Protein AF-A0A9D2RD68-F1 (afdb_monomer)

Solvent-accessible surface area (backbone atoms only — not comparable to full-atom values): 20317 Å² total; per-residue (Å²): 131,83,49,68,67,52,53,39,45,58,72,37,45,84,81,45,51,77,66,23,41,40,38,50,53,41,41,71,77,36,52,74,62,54,52,72,46,55,64,69,53,44,16,55,74,40,71,47,51,54,70,40,46,43,50,38,38,41,64,41,72,30,92,33,67,68,53,44,37,52,52,47,48,55,42,51,66,54,67,54,59,83,60,85,75,84,62,80,72,84,55,79,88,50,81,86,39,90,85,56,57,81,80,49,51,66,56,53,53,50,55,45,49,53,50,52,53,52,51,49,61,76,68,56,58,66,70,56,54,50,53,52,52,56,50,63,74,68,29,69,34,36,43,34,29,19,52,75,84,31,38,63,60,47,53,52,50,50,52,54,38,48,77,71,71,44,56,67,49,78,34,61,52,58,68,56,28,42,61,52,19,56,69,39,34,68,57,21,32,38,38,28,36,28,62,72,61,67,51,58,56,35,51,51,18,47,50,36,14,44,73,35,47,17,47,70,47,80,49,54,76,50,72,76,62,87,87,44,58,100,54,87,66,64,56,70,60,54,51,50,49,56,49,53,52,50,54,35,53,74,62,57,32,71,67,40,50,52,48,52,24,39,52,44,39,50,51,43,53,51,56,34,44,78,72,69,32,46,63,70,62,58,79,95,79,54,63,45,44,57,48,46,27,41,56,63,84,92,60,75,70,53,71,67,59,56,46,51,60,42,39,80,72,75,42,87,70,46,92,41,69,53,101,88,50,70,33,34,33,46,68,49,64,80,100,57,52,66,68,52,50,55,48,54,48,50,54,50,50,53,48,50,59,72,51,59,62,83,84,130

Nearest PDB structures (foldseek):
  8k3b-assembly1_A  TM=5.875E-01  e=1.175E-16  Pseudomonas aeruginosa
  1m32-assembly3_E  TM=5.446E-01  e=2.518E-13  Salmonella enterica subsp. enterica serovar Typhimurium
  7e7g-assembly1_A-2  TM=5.630E-01  e=1.331E-12  Pseudomonas aeruginosa PAO1
  7en7-assembly1_A  TM=9.663E-01  e=1.443E-07  Escherichia coli K-12
  7en6-assembly1_C  TM=9.452E-01  e=3.521E-07  Escherichia coli

Sequence (360 aa):
MKNNIAVQIESGYGDLRKSEKQAADYILNHMEEAAELPLDRLAKAAKVSQPTVLRMLKAAGYEGYRDFRYQLVAELAKTGGAERGRGSGLMYGYTLDRKEGLDAVPLNITMTTERMMEETLKNLPLTIYRKVIDALRSARLIDIYSVENSEVAAMDLMTKLLYLGLPCRHFSDAYLQQITAAGLTEADVAVGISYSGESRDTVDALKAAKQAGACTIAVTNSMEVDGKWRFTSPTHVVLAFAQAMKELEEEGGIEARSRRYTENNRLLIEKMGEMGIRPYIDSTHQGPIITTFFYPEKCHFTFSQMYEYIKDRGYAIYPGKVTEAETFRIGNIGEIYKEDIEKVCAIMKEFLEEYNHEEN

Foldseek 3Di:
DPQPLLVLLVVLLVVADPLLNLLSVLCNVPLVVLLVDDLCVSCVVSVHDSVSPQVSCVSSPAPGSVRSSVSSVVSCVPVCPDFPDPPPPPPQQDGDGPPDDPVCVVVRVVVSVVVVVVVCVVPDDVVVVVVVVVQQVQAPEEEEEEEDPQVVVRVVVVVVCVVVVGHYDYDHDLVVLQVVLLVEALRHEYEAEDAACVPPSSVVSQVNNVVRNYHYHYHYVDDPDPVDDPDPPPVVVVVVVVVVVVVCVVCPHPVSQQVQLQVLQVLLQVLCVVVVKHFPDDPVPDGSFKTKIADDPPFQDDPVVLQVQLVVVPDGWAQDDDPPGRIGMGGQDDPHGNVNSVVSSVSSVVVCVVRRPDDD

Structure (mmCIF, N/CA/C/O backbone):
data_AF-A0A9D2RD68-F1
#
_entry.id   AF-A0A9D2RD68-F1
#
loop_
_atom_site.group_PDB
_atom_site.id
_atom_site.type_symbol
_atom_site.label_atom_id
_atom_site.label_alt_id
_atom_site.label_comp_id
_atom_site.label_asym_id
_atom_site.label_entity_id
_atom_site.label_seq_id
_atom_site.pdbx_PDB_ins_code
_atom_site.Cartn_x
_atom_site.Cartn_y
_atom_site.Cartn_z
_atom_site.occupancy
_atom_site.B_iso_or_equiv
_atom_site.auth_seq_id
_atom_site.auth_comp_id
_atom_site.auth_asym_id
_atom_site.auth_atom_id
_atom_site.pdbx_PDB_model_num
ATOM 1 N N . MET A 1 1 ? -3.697 -10.257 -30.363 1.00 41.22 1 MET A N 1
ATOM 2 C CA . MET A 1 1 ? -2.268 -9.952 -30.612 1.00 41.22 1 MET A CA 1
ATOM 3 C C . MET A 1 1 ? -1.443 -11.008 -29.905 1.00 41.22 1 MET A C 1
ATOM 5 O O . MET A 1 1 ? -1.804 -11.345 -28.785 1.00 41.22 1 MET A O 1
ATOM 9 N N . LYS A 1 2 ? -0.401 -11.564 -30.540 1.00 48.97 2 LYS A N 1
ATOM 10 C CA . LYS A 1 2 ? 0.545 -12.437 -29.827 1.00 48.97 2 LYS A CA 1
ATOM 11 C C . LYS A 1 2 ? 1.230 -11.626 -28.717 1.00 48.97 2 LYS A C 1
ATOM 13 O O . LYS A 1 2 ? 1.555 -10.462 -28.936 1.00 48.97 2 LYS A O 1
ATOM 18 N N . ASN A 1 3 ? 1.398 -12.242 -27.550 1.00 68.12 3 ASN A N 1
ATOM 19 C CA . ASN A 1 3 ? 2.131 -11.698 -26.406 1.00 68.12 3 ASN A CA 1
ATOM 20 C C . ASN A 1 3 ? 3.568 -11.339 -26.830 1.00 68.12 3 ASN A C 1
ATOM 22 O O . ASN A 1 3 ? 4.235 -12.172 -27.445 1.00 68.12 3 ASN A O 1
ATOM 26 N N . ASN A 1 4 ? 4.037 -10.118 -26.543 1.00 79.69 4 ASN A N 1
ATOM 27 C CA . ASN A 1 4 ? 5.349 -9.643 -27.002 1.00 79.69 4 ASN A CA 1
ATOM 28 C C . ASN A 1 4 ? 6.503 -10.499 -26.444 1.00 79.69 4 ASN A C 1
ATOM 30 O O . ASN A 1 4 ? 7.468 -10.779 -27.150 1.00 79.69 4 ASN A O 1
ATOM 34 N N . ILE A 1 5 ? 6.349 -11.030 -25.225 1.00 85.50 5 ILE A N 1
ATOM 35 C CA . ILE A 1 5 ? 7.281 -11.999 -24.628 1.00 85.50 5 ILE A CA 1
ATOM 36 C C . ILE A 1 5 ? 7.283 -13.311 -25.419 1.00 85.50 5 ILE A C 1
ATOM 38 O O . ILE A 1 5 ? 8.343 -13.880 -25.666 1.00 85.50 5 ILE A O 1
ATOM 42 N N . ALA A 1 6 ? 6.114 -13.783 -25.869 1.00 85.88 6 ALA A N 1
ATOM 43 C CA . ALA A 1 6 ? 6.029 -14.988 -26.697 1.00 85.88 6 ALA A CA 1
ATOM 44 C C . ALA A 1 6 ? 6.769 -14.798 -28.025 1.00 85.88 6 ALA A C 1
ATOM 46 O O . ALA A 1 6 ? 7.566 -15.646 -28.403 1.00 85.88 6 ALA A O 1
ATOM 47 N N . VAL A 1 7 ? 6.551 -13.662 -28.696 1.00 84.56 7 VAL A N 1
ATOM 48 C CA . VAL A 1 7 ? 7.216 -13.327 -29.967 1.00 84.56 7 VAL A CA 1
ATOM 49 C C . VAL A 1 7 ? 8.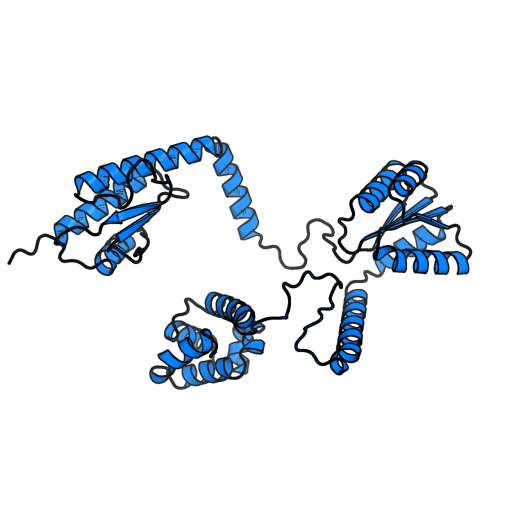732 -13.263 -29.792 1.00 84.56 7 VAL A C 1
ATOM 51 O O . VAL A 1 7 ? 9.475 -13.781 -30.623 1.00 84.56 7 VAL A O 1
ATOM 54 N N . GLN A 1 8 ? 9.195 -12.676 -28.693 1.00 86.62 8 GLN A N 1
ATOM 55 C CA . GLN A 1 8 ? 10.614 -12.543 -28.395 1.00 86.62 8 GLN A CA 1
ATOM 56 C C . GLN A 1 8 ? 11.274 -13.903 -28.113 1.00 86.62 8 GLN A C 1
ATOM 58 O O . GLN A 1 8 ? 12.310 -14.213 -28.704 1.00 86.62 8 GLN A O 1
ATOM 63 N N . ILE A 1 9 ? 10.645 -14.764 -27.305 1.00 90.12 9 ILE A N 1
ATOM 64 C CA . ILE A 1 9 ? 11.132 -16.132 -27.058 1.00 90.12 9 ILE A CA 1
ATOM 65 C C . ILE A 1 9 ? 11.098 -16.971 -28.347 1.00 90.12 9 ILE A C 1
ATOM 67 O O . ILE A 1 9 ? 12.058 -17.684 -28.635 1.00 90.12 9 ILE A O 1
ATOM 71 N N . GLU A 1 10 ? 10.030 -16.869 -29.146 1.00 89.25 10 GLU A N 1
ATOM 72 C CA . GLU A 1 10 ? 9.893 -17.568 -30.433 1.00 89.25 10 GLU A CA 1
ATOM 73 C C . GLU A 1 10 ? 10.976 -17.134 -31.438 1.00 89.25 10 GLU A C 1
ATOM 75 O O . GLU A 1 10 ? 11.514 -17.977 -32.156 1.00 89.25 10 GLU A O 1
ATOM 80 N N . SER A 1 11 ? 11.341 -15.846 -31.461 1.00 84.19 11 SER A N 1
ATOM 81 C CA . SER A 1 11 ? 12.334 -15.299 -32.397 1.00 84.19 11 SER A CA 1
ATOM 82 C C . SER A 1 11 ? 13.747 -15.862 -32.197 1.00 84.19 11 SER A C 1
ATOM 84 O O . SER A 1 11 ? 14.451 -16.096 -33.176 1.00 84.19 11 SER A O 1
ATOM 86 N N . GLY A 1 12 ? 14.137 -16.148 -30.949 1.00 81.06 12 GLY A N 1
ATOM 87 C CA . GLY A 1 12 ? 15.426 -16.763 -30.608 1.00 81.06 12 GLY A CA 1
ATOM 88 C C . GLY A 1 12 ? 15.379 -18.290 -30.483 1.00 81.06 12 GLY A C 1
ATOM 89 O O . GLY A 1 12 ? 16.403 -18.919 -30.220 1.00 81.06 12 GLY A O 1
ATOM 90 N N . TYR A 1 13 ? 14.207 -18.914 -30.655 1.00 89.88 13 TYR A N 1
ATOM 91 C CA . TYR A 1 13 ? 13.992 -20.327 -30.331 1.00 89.88 13 TYR A CA 1
ATOM 92 C C . TYR A 1 13 ? 14.851 -21.280 -31.174 1.00 89.88 13 TYR A C 1
ATOM 94 O O . TYR A 1 13 ? 15.310 -22.312 -30.676 1.00 89.88 13 TYR A O 1
ATOM 102 N N . GLY A 1 14 ? 15.090 -20.945 -32.448 1.00 85.38 14 GLY A N 1
ATOM 103 C CA . GLY A 1 14 ? 15.885 -21.757 -33.377 1.00 85.38 14 GLY A CA 1
ATOM 104 C C . GLY A 1 14 ? 17.282 -22.079 -32.841 1.00 85.38 14 GLY A C 1
ATOM 105 O O . GLY A 1 14 ? 17.703 -23.241 -32.892 1.00 85.38 14 GLY A O 1
ATOM 106 N N . ASP A 1 15 ? 17.909 -21.085 -32.213 1.00 86.31 15 ASP A N 1
ATOM 107 C CA . ASP A 1 15 ? 19.306 -21.103 -31.772 1.00 86.31 15 ASP A CA 1
ATOM 108 C C . ASP A 1 15 ? 19.500 -21.676 -30.356 1.00 86.31 15 ASP A C 1
ATOM 110 O O . ASP A 1 15 ? 20.628 -21.879 -29.900 1.00 86.31 15 ASP A O 1
ATOM 114 N N . LEU A 1 16 ? 18.407 -22.003 -29.656 1.00 91.94 16 LEU A N 1
ATOM 115 C CA . LEU A 1 16 ? 18.451 -22.579 -28.312 1.00 91.94 16 LEU A CA 1
ATOM 116 C C . LEU A 1 16 ? 18.926 -24.043 -28.315 1.00 91.94 16 LEU A C 1
ATOM 118 O O . LEU A 1 16 ? 18.519 -24.874 -29.141 1.00 91.94 16 LEU A O 1
ATOM 122 N N . ARG A 1 17 ? 19.721 -24.415 -27.304 1.00 92.06 17 ARG A N 1
ATOM 123 C CA . ARG A 1 17 ? 20.088 -25.817 -27.032 1.00 92.06 17 ARG A CA 1
ATOM 124 C C . ARG A 1 17 ? 18.872 -26.607 -26.548 1.00 92.06 17 ARG A C 1
ATOM 126 O O . ARG A 1 17 ? 17.931 -26.045 -26.004 1.00 92.06 17 ARG A O 1
ATOM 133 N N . LYS A 1 18 ? 18.920 -27.942 -26.624 1.00 93.94 18 LYS A N 1
ATOM 134 C CA . LYS A 1 18 ? 17.810 -28.832 -26.211 1.00 93.94 18 LYS A CA 1
ATOM 135 C C . LYS A 1 18 ? 17.235 -28.513 -24.819 1.00 93.94 18 LYS A C 1
ATOM 137 O O . LYS A 1 18 ? 16.024 -28.478 -24.648 1.00 93.94 18 LYS A O 1
ATOM 142 N N . SER A 1 19 ? 18.095 -28.256 -23.835 1.00 91.94 19 SER A N 1
ATOM 143 C CA . SER A 1 19 ? 17.676 -27.921 -22.468 1.00 91.94 19 SER A CA 1
ATOM 144 C C . SER A 1 19 ? 17.134 -26.491 -22.331 1.00 91.94 19 SER A C 1
ATOM 146 O O . SER A 1 19 ? 16.339 -26.218 -21.443 1.00 91.94 19 SER A O 1
ATOM 148 N N . GLU A 1 20 ? 17.566 -25.570 -23.192 1.00 95.19 20 GLU A N 1
ATOM 149 C CA . GLU A 1 20 ? 17.065 -24.191 -23.239 1.00 95.19 20 GLU A CA 1
ATOM 150 C C . GLU A 1 20 ? 15.701 -24.148 -23.947 1.00 95.19 20 GLU A C 1
ATOM 152 O O . GLU A 1 20 ? 14.787 -23.509 -23.441 1.00 95.19 20 GLU A O 1
ATOM 157 N N . LYS A 1 21 ? 15.514 -24.932 -25.020 1.00 96.44 21 LYS A N 1
ATOM 158 C CA . LYS A 1 21 ? 14.211 -25.156 -25.674 1.00 96.44 21 LYS A CA 1
ATOM 159 C C . LYS A 1 21 ? 13.170 -25.677 -24.693 1.00 96.44 21 LYS A C 1
ATOM 161 O O . LYS A 1 21 ? 12.093 -25.116 -24.602 1.00 96.44 21 LYS A O 1
ATOM 166 N N . GLN A 1 22 ? 13.540 -26.644 -23.857 1.00 95.69 22 GLN A N 1
ATOM 167 C CA . GLN A 1 22 ? 12.657 -27.164 -22.813 1.00 95.69 22 GLN A CA 1
ATOM 168 C C . GLN A 1 22 ? 12.226 -26.094 -21.787 1.00 95.69 22 GLN A C 1
ATOM 170 O O . GLN A 1 22 ? 11.091 -26.111 -21.315 1.00 95.69 22 GLN A O 1
ATOM 175 N N . ALA A 1 23 ? 13.113 -25.152 -21.446 1.00 95.69 23 ALA A N 1
ATOM 176 C CA . ALA A 1 23 ? 12.766 -24.023 -20.582 1.00 95.69 23 ALA A CA 1
ATOM 177 C C . ALA A 1 23 ? 11.843 -23.019 -21.295 1.00 95.69 23 ALA A C 1
ATOM 179 O O . ALA A 1 23 ? 10.886 -22.539 -20.690 1.00 95.69 23 ALA A O 1
ATOM 180 N N . ALA A 1 24 ? 12.112 -22.732 -22.571 1.00 95.38 24 ALA A N 1
ATOM 181 C CA . ALA A 1 24 ? 11.275 -21.875 -23.404 1.00 95.38 24 ALA A CA 1
ATOM 182 C C . ALA A 1 24 ? 9.869 -22.470 -23.595 1.00 95.38 24 ALA A C 1
ATOM 184 O O . ALA A 1 24 ? 8.887 -21.768 -23.386 1.00 95.38 24 ALA A O 1
ATOM 185 N N . ASP A 1 25 ? 9.763 -23.769 -23.884 1.00 96.06 25 ASP A N 1
ATOM 186 C CA . ASP A 1 25 ? 8.492 -24.482 -24.058 1.00 96.06 25 ASP A CA 1
ATOM 187 C C . ASP A 1 25 ? 7.635 -24.426 -22.796 1.00 96.06 25 ASP A C 1
ATOM 189 O O . ASP A 1 25 ? 6.430 -24.192 -22.872 1.00 96.06 25 ASP A O 1
ATOM 193 N N . TYR A 1 26 ? 8.244 -24.621 -21.623 1.00 95.75 26 TYR A N 1
ATOM 194 C CA . TYR A 1 26 ? 7.519 -24.506 -20.361 1.00 95.75 26 TYR A CA 1
ATOM 195 C C . TYR A 1 26 ? 6.946 -23.097 -20.186 1.00 95.75 26 TYR A C 1
ATOM 197 O O . TYR A 1 26 ? 5.759 -22.939 -19.923 1.00 95.75 26 TYR A O 1
ATOM 205 N N . ILE A 1 27 ? 7.773 -22.067 -20.376 1.00 94.25 27 ILE A N 1
ATOM 206 C CA . ILE A 1 27 ? 7.348 -20.675 -20.210 1.00 94.25 27 ILE A CA 1
ATOM 207 C C . ILE A 1 27 ? 6.257 -20.302 -21.217 1.00 94.25 27 ILE A C 1
ATOM 209 O O . ILE A 1 27 ? 5.267 -19.698 -20.820 1.00 94.25 27 ILE A O 1
ATOM 213 N N . LEU A 1 28 ? 6.403 -20.678 -22.491 1.00 92.69 28 LEU A N 1
ATOM 214 C CA . LEU A 1 28 ? 5.425 -20.380 -23.541 1.00 92.69 28 LEU A CA 1
ATOM 215 C C . LEU A 1 28 ? 4.060 -21.034 -23.274 1.00 92.69 28 LEU A C 1
ATOM 217 O O . LEU A 1 28 ? 3.035 -20.428 -23.572 1.00 92.69 28 LEU A O 1
ATOM 221 N N . ASN A 1 29 ? 4.040 -22.233 -22.683 1.00 91.88 29 ASN A N 1
ATOM 222 C CA . ASN A 1 29 ? 2.804 -22.960 -22.370 1.00 91.88 29 ASN A CA 1
ATOM 223 C C . ASN A 1 29 ? 2.202 -22.608 -20.996 1.00 91.88 29 ASN A C 1
ATOM 225 O O . ASN A 1 29 ? 1.031 -22.896 -20.758 1.00 91.88 29 ASN A O 1
ATOM 229 N N . HIS A 1 30 ? 2.976 -21.987 -20.099 1.00 91.25 30 HIS A N 1
ATOM 230 C CA . HIS A 1 30 ? 2.594 -21.729 -18.704 1.00 91.25 30 HIS A CA 1
ATOM 231 C C . HIS A 1 30 ? 2.950 -20.300 -18.255 1.00 91.25 30 HIS A C 1
ATOM 233 O O . HIS A 1 30 ? 3.482 -20.096 -17.166 1.00 91.25 30 HIS A O 1
ATOM 239 N N . MET A 1 31 ? 2.680 -19.294 -19.094 1.00 86.69 31 MET A N 1
ATOM 240 C CA . MET A 1 31 ? 3.112 -17.906 -18.860 1.00 86.69 31 MET A CA 1
ATOM 241 C C . MET A 1 31 ? 2.602 -17.293 -17.546 1.00 86.69 31 MET A C 1
ATOM 243 O O . MET A 1 31 ? 3.367 -16.625 -16.856 1.00 86.69 31 MET A O 1
ATOM 247 N N . GLU A 1 32 ? 1.338 -17.523 -17.180 1.00 84.25 32 GLU A N 1
ATOM 248 C CA . GLU A 1 32 ? 0.764 -16.999 -15.929 1.00 84.25 32 GLU A CA 1
ATOM 249 C C . GLU A 1 32 ? 1.439 -17.620 -14.701 1.00 84.25 32 GLU A C 1
ATOM 251 O O . GLU A 1 32 ? 1.885 -16.913 -13.800 1.00 84.25 32 GLU A O 1
ATOM 256 N N . GLU A 1 33 ? 1.619 -18.940 -14.710 1.00 84.00 33 GLU A N 1
ATOM 257 C CA . GLU A 1 33 ? 2.307 -19.662 -13.640 1.00 84.00 33 GLU A CA 1
ATOM 258 C C . GLU A 1 33 ? 3.785 -19.248 -13.547 1.00 84.00 33 GLU A C 1
ATOM 260 O O . GLU A 1 33 ? 4.317 -19.006 -12.462 1.00 84.00 33 GLU A O 1
ATOM 265 N N . ALA A 1 34 ? 4.456 -19.086 -14.690 1.00 86.44 34 ALA A N 1
ATOM 266 C CA . ALA A 1 34 ? 5.844 -18.643 -14.756 1.00 86.44 34 ALA A CA 1
ATOM 267 C C . ALA A 1 34 ? 6.064 -17.251 -14.133 1.00 86.44 34 ALA A C 1
ATOM 269 O O . ALA A 1 34 ? 7.154 -16.984 -13.620 1.00 86.44 34 ALA A O 1
ATOM 270 N N . ALA A 1 35 ? 5.047 -16.381 -14.128 1.00 85.25 35 ALA A N 1
ATOM 271 C CA . ALA A 1 35 ? 5.110 -15.060 -13.503 1.00 85.25 35 ALA A CA 1
ATOM 272 C C . ALA A 1 35 ? 5.097 -15.116 -11.960 1.00 85.25 35 ALA A C 1
ATOM 274 O O . ALA A 1 35 ? 5.633 -14.218 -11.293 1.00 85.25 35 ALA A O 1
ATOM 275 N N . GLU A 1 36 ? 4.537 -16.177 -11.377 1.00 80.75 36 GLU A N 1
ATOM 276 C CA . GLU A 1 36 ? 4.414 -16.343 -9.924 1.00 80.75 36 GLU A CA 1
ATOM 277 C C . GLU A 1 36 ? 5.552 -17.159 -9.304 1.00 80.75 36 GLU A C 1
ATOM 279 O O . GLU A 1 36 ? 5.908 -16.955 -8.138 1.00 80.75 36 GLU A O 1
ATOM 284 N N . LEU A 1 37 ? 6.176 -18.047 -10.080 1.00 84.94 37 LEU A N 1
ATOM 285 C CA . LEU A 1 37 ? 7.221 -18.927 -9.572 1.00 84.94 37 LEU A CA 1
ATOM 286 C C . LEU A 1 37 ? 8.542 -18.177 -9.286 1.00 84.94 37 LEU A C 1
ATOM 288 O O . LEU A 1 37 ? 8.954 -17.282 -10.029 1.00 84.94 37 LEU A O 1
ATOM 292 N N . PRO A 1 38 ? 9.284 -18.539 -8.225 1.00 82.88 38 PRO A N 1
ATOM 293 C CA . PRO A 1 38 ? 10.701 -18.199 -8.101 1.00 82.88 38 PRO A CA 1
ATOM 294 C C . PRO A 1 38 ? 11.569 -19.069 -9.039 1.00 82.88 38 PRO A C 1
ATOM 296 O O . PRO A 1 38 ? 11.151 -20.147 -9.464 1.00 82.88 38 PRO A O 1
ATOM 299 N N . LEU A 1 39 ? 12.789 -18.612 -9.367 1.00 92.19 39 LEU A N 1
ATOM 300 C CA . LEU A 1 39 ? 13.672 -19.229 -10.379 1.00 92.19 39 LEU A CA 1
ATOM 301 C C . LEU A 1 39 ? 13.939 -20.722 -10.134 1.00 92.19 39 LEU A C 1
ATOM 303 O O . LEU A 1 39 ? 13.982 -21.512 -11.075 1.00 92.19 39 LEU A O 1
ATOM 307 N N . ASP A 1 40 ? 14.129 -21.119 -8.877 1.00 87.50 40 ASP A N 1
ATOM 308 C CA . ASP A 1 40 ? 14.359 -22.510 -8.487 1.00 87.50 40 ASP A CA 1
ATOM 309 C C . ASP A 1 40 ? 13.145 -23.397 -8.788 1.00 87.50 40 ASP A C 1
ATOM 311 O O . ASP A 1 40 ? 13.298 -24.523 -9.268 1.00 87.50 40 ASP A O 1
ATOM 315 N N . ARG A 1 41 ? 11.936 -22.875 -8.558 1.00 88.31 41 ARG A N 1
ATOM 316 C CA . ARG A 1 41 ? 10.680 -23.579 -8.825 1.00 88.31 41 ARG A CA 1
ATOM 317 C C . ARG A 1 41 ? 10.359 -23.620 -10.305 1.00 88.31 41 ARG A C 1
ATOM 319 O O . ARG A 1 41 ? 9.979 -24.684 -10.781 1.00 88.31 41 ARG A O 1
ATOM 326 N N . LEU A 1 42 ? 10.601 -22.531 -11.029 1.00 93.00 42 LEU A N 1
ATOM 327 C CA . LEU A 1 42 ? 10.463 -22.500 -12.481 1.00 93.00 42 LEU A CA 1
ATOM 328 C C . LEU A 1 42 ? 11.411 -23.506 -13.148 1.00 93.00 42 LEU A C 1
ATOM 330 O O . LEU A 1 42 ? 10.982 -24.309 -13.972 1.00 93.00 42 LEU A O 1
ATOM 334 N N . ALA A 1 43 ? 12.682 -23.538 -12.738 1.00 94.44 43 ALA A N 1
ATOM 335 C CA . ALA A 1 43 ? 13.651 -24.510 -13.240 1.00 94.44 43 ALA A CA 1
ATOM 336 C C . ALA A 1 43 ? 13.218 -25.954 -12.935 1.00 94.44 43 ALA A C 1
ATOM 338 O O . ALA A 1 43 ? 13.274 -26.822 -13.808 1.00 94.44 43 ALA A O 1
ATOM 339 N N . LYS A 1 44 ? 12.722 -26.207 -11.716 1.00 93.69 44 LYS A N 1
ATOM 340 C CA . LYS A 1 44 ? 12.207 -27.521 -11.315 1.00 93.69 44 LYS A CA 1
ATOM 341 C C . LYS A 1 44 ? 10.985 -27.941 -12.137 1.00 93.69 44 LYS A C 1
ATOM 343 O O . LYS A 1 44 ? 10.926 -29.095 -12.557 1.00 93.69 44 LYS A O 1
ATOM 348 N N . ALA A 1 45 ? 10.047 -27.030 -12.381 1.00 91.50 45 ALA A N 1
ATOM 349 C CA . ALA A 1 45 ? 8.833 -27.300 -13.147 1.00 91.50 45 ALA A CA 1
ATOM 350 C C . ALA A 1 45 ? 9.136 -27.546 -14.635 1.00 91.50 45 ALA A C 1
ATOM 352 O O . ALA A 1 45 ? 8.670 -28.529 -15.209 1.00 91.50 45 ALA A O 1
ATOM 353 N N . ALA A 1 46 ? 10.056 -26.764 -15.205 1.00 95.31 46 ALA A N 1
ATOM 354 C CA . ALA A 1 46 ? 10.604 -26.981 -16.543 1.00 95.31 46 ALA A CA 1
ATOM 355 C C . ALA A 1 46 ? 11.542 -28.207 -16.638 1.00 95.31 46 ALA A C 1
ATOM 357 O O . ALA A 1 46 ? 11.962 -28.583 -17.733 1.00 95.31 46 ALA A O 1
ATOM 358 N N . LYS A 1 47 ? 11.862 -28.866 -15.512 1.00 96.31 47 LYS A N 1
ATOM 359 C CA . LYS A 1 47 ? 12.790 -30.009 -15.394 1.00 96.31 47 LYS A CA 1
ATOM 360 C C . LYS A 1 47 ? 14.190 -29.711 -15.951 1.00 96.31 47 LYS A C 1
ATOM 362 O O . LYS A 1 47 ? 14.788 -30.538 -16.640 1.00 96.31 47 LYS A O 1
ATOM 367 N N . VAL A 1 48 ? 14.719 -28.533 -15.630 1.00 96.75 48 VAL A N 1
ATOM 368 C CA . VAL A 1 48 ? 16.060 -28.063 -16.012 1.00 96.75 48 VAL A CA 1
ATOM 369 C C . VAL A 1 48 ? 16.785 -27.438 -14.814 1.00 96.75 48 VAL A C 1
ATOM 371 O O . VAL A 1 48 ? 16.229 -27.288 -13.729 1.00 96.75 48 VAL A O 1
ATOM 374 N N . SER A 1 49 ? 18.054 -27.063 -14.986 1.00 96.25 49 SER A N 1
ATOM 375 C CA . SER A 1 49 ? 18.813 -26.337 -13.959 1.00 96.25 49 SER A CA 1
ATOM 376 C C . SER A 1 49 ? 18.584 -24.820 -14.040 1.00 96.25 49 SER A C 1
ATOM 378 O O . SER A 1 49 ? 18.339 -24.283 -15.120 1.00 96.25 49 SER A O 1
ATOM 380 N N . GLN A 1 50 ? 18.732 -24.096 -12.923 1.00 95.00 50 GLN A N 1
ATOM 381 C CA . GLN A 1 50 ? 18.606 -22.626 -12.908 1.00 95.00 50 GLN A CA 1
ATOM 382 C C . GLN A 1 50 ? 19.540 -21.920 -13.918 1.00 95.00 50 GLN A C 1
ATOM 384 O O . GLN A 1 50 ? 19.068 -21.029 -14.626 1.00 95.00 50 GLN A O 1
ATOM 389 N N . PRO A 1 51 ? 20.816 -22.335 -14.102 1.00 96.94 51 PRO A N 1
ATOM 390 C CA . PRO A 1 51 ? 21.677 -21.756 -15.138 1.00 96.94 51 PRO A CA 1
ATOM 391 C C . PRO A 1 51 ? 21.175 -21.993 -16.566 1.00 96.94 51 PRO A C 1
ATOM 393 O O . PRO A 1 51 ? 21.519 -21.244 -17.474 1.00 96.94 51 PRO A O 1
ATOM 396 N N . THR A 1 52 ? 20.385 -23.044 -16.794 1.00 96.31 52 THR A N 1
ATOM 397 C CA . THR A 1 52 ? 19.774 -23.309 -18.103 1.00 96.31 52 THR A CA 1
ATOM 398 C C . THR A 1 52 ? 18.657 -22.315 -18.391 1.00 96.31 52 THR A C 1
ATOM 400 O O . THR A 1 52 ? 18.615 -21.764 -19.486 1.00 96.31 52 THR A O 1
ATOM 403 N N . VAL A 1 53 ? 17.814 -22.023 -17.396 1.00 95.94 53 VAL A N 1
ATOM 404 C CA . VAL A 1 53 ? 16.785 -20.977 -17.504 1.00 95.94 53 VAL A CA 1
ATOM 405 C C . VAL A 1 53 ? 17.433 -19.620 -17.780 1.00 95.94 53 VAL A C 1
ATOM 407 O O . VAL A 1 53 ? 17.029 -18.931 -18.707 1.00 95.94 53 VAL A O 1
ATOM 410 N N . LEU A 1 54 ? 18.482 -19.256 -17.035 1.00 95.12 54 LEU A N 1
ATOM 411 C CA . LEU A 1 54 ? 19.176 -17.977 -17.224 1.00 95.12 54 LEU A CA 1
ATOM 412 C C . LEU A 1 54 ? 19.827 -17.848 -18.609 1.00 95.12 54 LEU A C 1
ATOM 414 O O . LEU A 1 54 ? 19.751 -16.782 -19.212 1.00 95.12 54 LEU A O 1
ATOM 418 N N . ARG A 1 55 ? 20.438 -18.920 -19.134 1.00 93.25 55 ARG A N 1
ATOM 419 C CA . ARG A 1 55 ? 21.001 -18.918 -20.495 1.00 93.25 55 ARG A CA 1
ATOM 420 C C . ARG A 1 55 ? 19.929 -18.771 -21.568 1.00 93.25 55 ARG A C 1
ATOM 422 O O . ARG A 1 55 ? 20.130 -17.994 -22.492 1.00 93.25 55 ARG A O 1
ATOM 429 N N . MET A 1 56 ? 18.803 -19.469 -21.420 1.00 95.62 56 MET A N 1
ATOM 430 C CA . MET A 1 56 ? 17.663 -19.333 -22.328 1.00 95.62 56 MET A CA 1
ATOM 431 C C . MET A 1 56 ? 17.129 -17.895 -22.324 1.00 95.62 56 MET A C 1
ATOM 433 O O . MET A 1 56 ? 16.993 -17.298 -23.384 1.00 95.62 56 MET A O 1
ATOM 437 N N . LEU A 1 57 ? 16.920 -17.304 -21.142 1.00 94.19 57 LEU A N 1
ATOM 438 C CA . LEU A 1 57 ? 16.450 -15.922 -21.022 1.00 94.19 57 LEU A CA 1
ATOM 439 C C . LEU A 1 57 ? 17.426 -14.922 -21.648 1.00 94.19 57 LEU A C 1
ATOM 441 O O . LEU A 1 57 ? 17.001 -14.015 -22.356 1.00 94.19 57 LEU A O 1
ATOM 445 N N . LYS A 1 58 ? 18.732 -15.128 -21.460 1.00 91.25 58 LYS A N 1
ATOM 446 C CA . LYS A 1 58 ? 19.762 -14.304 -22.098 1.00 91.25 58 LYS A CA 1
ATOM 447 C C . LYS A 1 58 ? 19.751 -14.434 -23.623 1.00 91.25 58 LYS A C 1
ATOM 449 O O . LYS A 1 58 ? 19.900 -13.433 -24.312 1.00 91.25 58 LYS A O 1
ATOM 454 N N . ALA A 1 59 ? 19.541 -15.642 -24.149 1.00 89.06 59 ALA A N 1
ATOM 455 C CA . ALA A 1 59 ? 19.397 -15.878 -25.587 1.00 89.06 59 ALA A CA 1
ATOM 456 C C . ALA A 1 59 ? 18.118 -15.242 -26.164 1.00 89.06 59 ALA A C 1
ATOM 458 O O . ALA A 1 59 ? 18.125 -14.794 -27.304 1.00 89.06 59 ALA A O 1
ATOM 459 N N . ALA A 1 60 ? 17.056 -15.133 -25.362 1.00 87.44 60 ALA A N 1
ATOM 460 C CA . ALA A 1 60 ? 15.842 -14.388 -25.697 1.00 87.44 60 ALA A CA 1
ATOM 461 C C . ALA A 1 60 ? 15.967 -12.863 -25.466 1.00 87.44 60 ALA A C 1
ATOM 463 O O . ALA A 1 60 ? 15.004 -12.133 -25.680 1.00 87.44 60 ALA A O 1
ATOM 464 N N . GLY A 1 61 ? 17.133 -12.356 -25.048 1.00 86.38 61 GLY A N 1
ATOM 465 C CA . GLY A 1 61 ? 17.391 -10.919 -24.901 1.00 86.38 61 GLY A CA 1
ATOM 466 C C . GLY A 1 61 ? 17.013 -10.306 -23.548 1.00 86.38 61 GLY A C 1
ATOM 467 O O . GLY A 1 61 ? 16.915 -9.087 -23.461 1.00 86.38 61 GLY A O 1
ATOM 468 N N . TYR A 1 62 ? 16.817 -11.114 -22.502 1.00 89.06 62 TYR A N 1
ATOM 469 C CA . TYR A 1 62 ? 16.605 -10.631 -21.130 1.00 89.06 62 TYR A CA 1
ATOM 470 C C . TYR A 1 62 ? 17.917 -10.581 -20.341 1.00 89.06 62 TYR A C 1
ATOM 472 O O . TYR A 1 62 ? 18.764 -11.472 -20.453 1.00 89.06 62 TYR A O 1
ATOM 480 N N . GLU A 1 63 ? 18.066 -9.590 -19.463 1.00 80.88 63 GLU A N 1
ATOM 481 C CA . GLU A 1 63 ? 19.279 -9.427 -18.643 1.00 80.88 63 GLU A CA 1
ATOM 482 C C . GLU A 1 63 ? 19.403 -10.503 -17.548 1.00 80.88 63 GLU A C 1
ATOM 484 O O . GLU A 1 63 ? 20.493 -10.816 -17.064 1.00 80.88 63 GLU A O 1
ATOM 489 N N . GLY A 1 64 ? 18.279 -11.116 -17.170 1.00 83.62 64 GLY A N 1
ATOM 490 C CA . GLY A 1 64 ? 18.217 -12.208 -16.206 1.00 83.62 64 GLY A CA 1
ATOM 491 C C . GLY A 1 64 ? 16.789 -12.527 -15.769 1.00 83.62 64 GLY A C 1
ATOM 492 O O . GLY A 1 64 ? 15.820 -11.977 -16.283 1.00 83.62 64 GLY A O 1
ATOM 493 N N . TYR A 1 65 ? 16.640 -13.411 -14.776 1.00 87.12 65 TYR A N 1
ATOM 494 C CA . TYR A 1 65 ? 15.316 -13.881 -14.338 1.00 87.12 65 TYR A CA 1
ATOM 495 C C . TYR A 1 65 ? 14.401 -12.769 -13.809 1.00 87.12 65 TYR A C 1
ATOM 497 O O . TYR A 1 65 ? 13.198 -12.796 -14.043 1.00 87.12 65 TYR A O 1
ATOM 505 N N . ARG A 1 66 ? 14.960 -11.794 -13.079 1.00 76.25 66 ARG A N 1
ATOM 506 C CA . ARG A 1 66 ? 14.177 -10.682 -12.518 1.00 76.25 66 ARG A CA 1
ATOM 507 C C . ARG A 1 66 ? 13.630 -9.759 -13.601 1.00 76.25 66 ARG A C 1
ATOM 509 O O . ARG A 1 66 ? 12.464 -9.394 -13.521 1.00 76.25 66 ARG A O 1
ATOM 516 N N . ASP A 1 67 ? 14.460 -9.429 -14.584 1.00 82.56 67 ASP A N 1
ATOM 517 C CA . ASP A 1 67 ? 14.084 -8.617 -15.741 1.00 82.56 67 ASP A CA 1
ATOM 518 C C . ASP A 1 67 ? 12.988 -9.314 -16.557 1.00 82.56 67 ASP A C 1
ATOM 520 O O . ASP A 1 67 ? 11.886 -8.789 -16.694 1.00 82.56 67 ASP A O 1
ATOM 524 N N . PHE A 1 68 ? 13.220 -10.573 -16.941 1.00 89.62 68 PHE A N 1
ATOM 525 C CA . PHE A 1 68 ? 12.208 -11.403 -17.592 1.00 89.62 68 PHE A CA 1
ATOM 526 C C . PHE A 1 68 ? 10.884 -11.435 -16.815 1.00 89.62 68 PHE A C 1
ATOM 528 O O . PHE A 1 68 ? 9.826 -11.203 -17.391 1.00 89.62 68 PHE A O 1
ATOM 535 N N . ARG A 1 69 ? 10.924 -11.690 -15.500 1.00 83.50 69 ARG A N 1
ATOM 536 C CA . ARG A 1 69 ? 9.714 -11.772 -14.672 1.00 83.50 69 ARG A CA 1
ATOM 537 C C . ARG A 1 69 ? 8.978 -10.435 -14.613 1.00 83.50 69 ARG A C 1
ATOM 539 O O . ARG A 1 69 ? 7.755 -10.420 -14.684 1.00 83.50 69 ARG A O 1
ATOM 546 N N . TYR A 1 70 ? 9.703 -9.325 -14.490 1.00 74.94 70 TYR A N 1
ATOM 547 C CA . TYR A 1 70 ? 9.112 -7.989 -14.507 1.00 74.94 70 TYR A CA 1
ATOM 548 C C . TYR A 1 70 ? 8.404 -7.717 -15.836 1.00 74.94 70 TYR A C 1
ATOM 550 O O . TYR A 1 70 ? 7.243 -7.305 -15.844 1.00 74.94 70 TYR A O 1
ATOM 558 N N . GLN A 1 71 ? 9.074 -8.006 -16.953 1.00 79.81 71 GLN A N 1
ATOM 559 C CA . GLN A 1 71 ? 8.506 -7.811 -18.280 1.00 79.81 71 GLN A CA 1
ATOM 560 C C . GLN A 1 71 ? 7.332 -8.758 -18.547 1.00 79.81 71 GLN A C 1
ATOM 562 O O . GLN A 1 71 ? 6.333 -8.321 -19.102 1.00 79.81 71 GLN A O 1
ATOM 567 N N . LEU A 1 72 ? 7.391 -10.010 -18.087 1.00 82.81 72 LEU A N 1
ATOM 568 C CA . LEU A 1 72 ? 6.291 -10.967 -18.188 1.00 82.81 72 LEU A CA 1
ATOM 569 C C . LEU A 1 72 ? 5.068 -10.518 -17.381 1.00 82.81 72 LEU A C 1
ATOM 571 O O . LEU A 1 72 ? 3.964 -10.540 -17.907 1.00 82.81 72 LEU A O 1
ATOM 575 N N . VAL A 1 73 ? 5.248 -10.051 -16.143 1.00 73.38 73 VAL A N 1
ATOM 576 C CA . VAL A 1 73 ? 4.150 -9.498 -15.327 1.00 73.38 73 VAL A CA 1
ATOM 577 C C . VAL A 1 73 ? 3.553 -8.255 -15.991 1.00 73.38 73 VAL A C 1
ATOM 579 O O . VAL A 1 73 ? 2.333 -8.126 -16.086 1.00 73.38 73 VAL A O 1
ATOM 582 N N . ALA A 1 74 ? 4.399 -7.349 -16.489 1.00 67.62 74 ALA A N 1
ATOM 583 C CA . ALA A 1 74 ? 3.952 -6.150 -17.190 1.00 67.62 74 ALA A CA 1
ATOM 584 C C . ALA A 1 74 ? 3.244 -6.479 -18.515 1.00 67.62 74 ALA A C 1
ATOM 586 O O . ALA A 1 74 ? 2.281 -5.808 -18.877 1.00 67.62 74 ALA A O 1
ATOM 587 N N . GLU A 1 75 ? 3.698 -7.502 -19.236 1.00 71.75 75 GLU A N 1
ATOM 588 C CA . GLU A 1 75 ? 3.116 -7.922 -20.507 1.00 71.75 75 GLU A CA 1
ATOM 589 C C . GLU A 1 75 ? 1.822 -8.705 -20.305 1.00 71.75 75 GLU A C 1
ATOM 591 O O . GLU A 1 75 ? 0.872 -8.466 -21.040 1.00 71.75 75 GLU A O 1
ATOM 596 N N . LEU A 1 76 ? 1.717 -9.557 -19.283 1.00 67.69 76 LEU A N 1
ATOM 597 C CA . LEU A 1 76 ? 0.452 -10.181 -18.882 1.00 67.69 76 LEU A CA 1
ATOM 598 C C . LEU A 1 76 ? -0.569 -9.116 -18.453 1.00 67.69 76 LEU A C 1
ATOM 600 O O . LEU A 1 76 ? -1.743 -9.222 -18.799 1.00 67.69 76 LEU A O 1
ATOM 604 N N . ALA A 1 77 ? -0.116 -8.026 -17.825 1.00 58.06 77 ALA A N 1
ATOM 605 C CA . ALA A 1 77 ? -0.959 -6.867 -17.532 1.00 58.06 77 ALA A CA 1
ATOM 606 C C . ALA A 1 77 ? -1.388 -6.069 -18.787 1.00 58.06 77 ALA A C 1
ATOM 608 O O . ALA A 1 77 ? -2.394 -5.362 -18.739 1.00 58.06 77 ALA A O 1
ATOM 609 N N . LYS A 1 78 ? -0.655 -6.166 -19.909 1.00 58.75 78 LYS A N 1
ATOM 610 C CA . LYS A 1 78 ? -0.959 -5.485 -21.189 1.00 58.75 78 LYS A CA 1
ATOM 611 C C . LYS A 1 78 ? -1.758 -6.350 -22.170 1.00 58.75 78 LYS A C 1
ATOM 613 O O . LYS A 1 78 ? -2.689 -5.857 -22.802 1.00 58.75 78 LYS A O 1
ATOM 618 N N . THR A 1 79 ? -1.380 -7.620 -22.328 1.00 49.19 79 THR A N 1
ATOM 619 C CA . THR A 1 79 ? -2.004 -8.599 -23.238 1.00 49.19 79 THR A CA 1
ATOM 620 C C . THR A 1 79 ? -3.173 -9.350 -22.628 1.00 49.19 79 THR A C 1
ATOM 622 O O . THR A 1 79 ? -4.024 -9.816 -23.387 1.00 49.19 79 THR A O 1
ATOM 625 N N . GLY A 1 80 ? -3.338 -9.305 -21.304 1.00 42.25 80 GLY A N 1
ATOM 626 C CA . GLY A 1 80 ? -4.645 -9.390 -20.644 1.00 42.25 80 GLY A CA 1
ATOM 627 C C . GLY A 1 80 ? -5.509 -8.158 -20.947 1.00 42.25 80 GLY A C 1
ATOM 628 O O . GLY A 1 80 ? -6.064 -7.540 -20.042 1.00 42.25 80 GLY A O 1
ATOM 629 N N . GLY A 1 81 ? -5.543 -7.748 -22.220 1.00 33.44 81 GLY A N 1
ATOM 630 C CA . GLY A 1 81 ? -6.103 -6.498 -22.692 1.00 33.44 81 GLY A CA 1
ATOM 631 C C . GLY A 1 81 ? -7.521 -6.316 -22.182 1.00 33.44 81 GLY A C 1
ATOM 632 O O . GLY A 1 81 ? -8.390 -7.130 -22.477 1.00 33.44 81 GLY A O 1
ATOM 633 N N . ALA A 1 82 ? -7.717 -5.195 -21.489 1.00 32.53 82 ALA A N 1
ATOM 634 C CA . ALA A 1 82 ? -8.979 -4.635 -21.032 1.00 32.53 82 ALA A CA 1
ATOM 635 C C . ALA A 1 82 ? -9.763 -5.517 -20.036 1.00 32.53 82 ALA A C 1
ATOM 637 O O . ALA A 1 82 ? -10.341 -6.518 -20.434 1.00 32.53 82 ALA A O 1
ATOM 638 N N . GLU A 1 83 ? -9.851 -5.040 -18.786 1.00 32.25 83 GLU A N 1
ATOM 639 C CA . GLU A 1 83 ? -10.909 -5.303 -17.777 1.00 32.25 83 GLU A CA 1
ATOM 640 C C . GLU A 1 83 ? -10.560 -5.988 -16.445 1.00 32.25 83 GLU A C 1
ATOM 642 O O . GLU A 1 83 ? -11.394 -5.968 -15.544 1.00 32.25 83 GLU A O 1
ATOM 647 N N . ARG A 1 84 ? -9.306 -6.370 -16.172 1.00 36.00 84 ARG A N 1
ATOM 648 C CA . ARG A 1 84 ? -8.902 -6.748 -14.799 1.00 36.00 84 ARG A CA 1
ATOM 649 C C . ARG A 1 84 ? -7.862 -5.807 -14.188 1.00 36.00 84 ARG A C 1
ATOM 651 O O . ARG A 1 84 ? -6.660 -6.014 -14.291 1.00 36.00 84 ARG A O 1
ATOM 658 N N . GLY A 1 85 ? -8.359 -4.777 -13.492 1.00 34.16 85 GLY A N 1
ATOM 659 C CA . GLY A 1 85 ? -7.725 -4.342 -12.236 1.00 34.16 85 GLY A CA 1
ATOM 660 C C . GLY A 1 85 ? -7.060 -2.962 -12.145 1.00 34.16 85 GLY A C 1
ATOM 661 O O . GLY A 1 85 ? -6.381 -2.702 -11.158 1.00 34.16 85 GLY A O 1
ATOM 662 N N . ARG A 1 86 ? -7.262 -2.049 -13.103 1.00 31.52 86 ARG A N 1
ATOM 663 C CA . ARG A 1 86 ? -7.224 -0.588 -12.830 1.00 31.52 86 ARG A CA 1
ATOM 664 C C . ARG A 1 86 ? -8.540 0.104 -13.200 1.00 31.52 86 ARG A C 1
ATOM 666 O O . ARG A 1 86 ? -8.571 1.296 -13.481 1.00 31.52 86 ARG A O 1
ATOM 673 N N . GLY A 1 87 ? -9.644 -0.642 -13.164 1.00 33.38 87 GLY A N 1
ATOM 674 C CA . GLY A 1 87 ? -10.893 -0.032 -12.728 1.00 33.38 87 GLY A CA 1
ATOM 675 C C . GLY A 1 87 ? -10.711 0.303 -11.254 1.00 33.38 87 GLY A C 1
ATOM 676 O O . GLY A 1 87 ? -10.155 -0.509 -10.517 1.00 33.38 87 GLY A O 1
ATOM 677 N N . SER A 1 88 ? -11.095 1.504 -10.839 1.00 37.22 88 SER A N 1
ATOM 678 C CA . SER A 1 88 ? -11.197 1.868 -9.428 1.00 37.22 88 SER A CA 1
ATOM 679 C C . SER A 1 88 ? -11.719 0.676 -8.623 1.00 37.22 88 SER A C 1
ATOM 681 O O . SER A 1 88 ? -12.806 0.177 -8.921 1.00 37.22 88 SER A O 1
ATOM 683 N N . GLY A 1 89 ? -10.942 0.191 -7.653 1.00 44.41 89 GLY A N 1
ATOM 684 C CA . GLY A 1 89 ? -11.355 -0.874 -6.742 1.00 44.41 89 GLY A CA 1
ATOM 685 C C . GLY A 1 89 ? -12.462 -0.384 -5.811 1.00 44.41 89 GLY A C 1
ATOM 686 O O . GLY A 1 89 ? -12.246 -0.265 -4.614 1.00 44.41 89 GLY A O 1
ATOM 687 N N . LEU A 1 90 ? -13.631 -0.056 -6.365 1.00 48.03 90 LEU A N 1
ATOM 688 C CA . LEU A 1 90 ? -14.791 0.478 -5.648 1.00 48.03 90 LEU A CA 1
ATOM 689 C C . LEU A 1 90 ? -15.443 -0.587 -4.758 1.00 48.03 90 LEU A C 1
ATOM 691 O O . LEU A 1 90 ? -16.184 -0.243 -3.849 1.00 48.03 90 LEU A O 1
ATOM 695 N N . MET A 1 91 ? -15.172 -1.873 -5.013 1.00 56.75 91 MET A N 1
ATOM 696 C CA . MET A 1 91 ? -15.779 -3.011 -4.310 1.00 56.75 91 MET A CA 1
ATOM 697 C C . MET A 1 91 ? -14.755 -3.865 -3.545 1.00 56.75 91 MET A C 1
ATOM 699 O O . MET A 1 91 ? -14.936 -5.071 -3.415 1.00 56.75 91 MET A O 1
ATOM 703 N N . TYR A 1 92 ? -13.666 -3.257 -3.058 1.00 57.41 92 TYR A N 1
ATOM 704 C CA . TYR A 1 92 ? -12.830 -3.807 -1.976 1.00 57.41 92 TYR A CA 1
ATOM 705 C C . TYR A 1 92 ? -12.496 -5.312 -2.073 1.00 57.41 92 TYR A C 1
ATOM 707 O O . TYR A 1 92 ? -12.858 -6.104 -1.211 1.00 57.41 92 TYR A O 1
ATOM 715 N N . GLY A 1 93 ? -11.782 -5.713 -3.130 1.00 53.28 93 GLY A N 1
ATOM 716 C CA . GLY A 1 93 ? -11.373 -7.110 -3.348 1.00 53.28 93 GLY A CA 1
ATOM 717 C C . GLY A 1 93 ? -12.216 -7.867 -4.377 1.00 53.28 93 GLY A C 1
ATOM 718 O O . GLY A 1 93 ? -11.801 -8.942 -4.810 1.00 53.28 93 GLY A O 1
ATOM 719 N N . TYR A 1 94 ? -13.325 -7.273 -4.828 1.00 59.25 94 TYR A N 1
ATOM 720 C CA . TYR A 1 94 ? -14.140 -7.741 -5.947 1.00 59.25 94 TYR A CA 1
ATOM 721 C C . TYR A 1 94 ? -14.013 -6.794 -7.153 1.00 59.25 94 TYR A C 1
ATOM 723 O O . TYR A 1 94 ? -14.042 -5.571 -7.005 1.00 59.25 94 TYR A O 1
ATOM 731 N N . THR A 1 95 ? -13.845 -7.348 -8.356 1.00 55.53 95 THR A N 1
ATOM 732 C CA . THR A 1 95 ? -13.776 -6.589 -9.618 1.00 55.53 95 THR A CA 1
ATOM 733 C C . THR A 1 95 ? -14.828 -7.147 -10.564 1.00 55.53 95 THR A C 1
ATOM 735 O O . THR A 1 95 ? -14.863 -8.352 -10.777 1.00 55.53 95 THR A O 1
ATOM 738 N N . LEU A 1 96 ? -15.676 -6.276 -11.115 1.00 63.12 96 LEU A N 1
ATOM 739 C CA . LEU A 1 96 ? -16.586 -6.646 -12.200 1.00 63.12 96 LEU A CA 1
ATOM 740 C C . LEU A 1 96 ? -15.875 -6.438 -13.533 1.00 63.12 96 LEU A C 1
ATOM 742 O O . LEU A 1 96 ? -15.422 -5.327 -13.818 1.00 63.12 96 LEU A O 1
ATOM 746 N N . ASP A 1 97 ? -15.808 -7.494 -14.332 1.00 62.84 97 ASP A N 1
ATOM 747 C CA . ASP A 1 97 ? -15.315 -7.46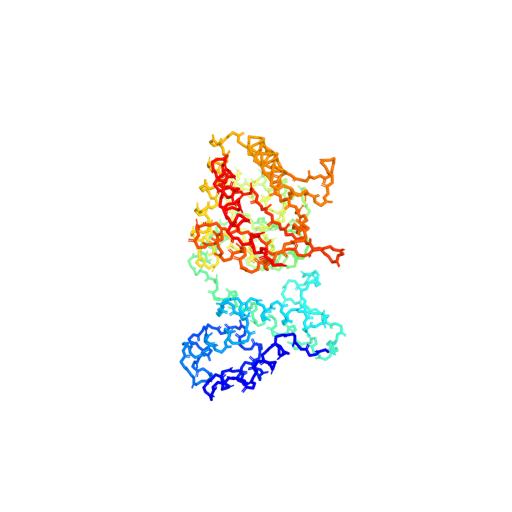5 -15.706 1.00 62.84 97 ASP A CA 1
ATOM 748 C C . ASP A 1 97 ? -16.526 -7.456 -16.657 1.00 62.84 97 ASP A C 1
ATOM 750 O O . ASP A 1 97 ? -17.454 -8.243 -16.475 1.00 62.84 97 ASP A O 1
ATOM 754 N N . ARG A 1 98 ? -16.576 -6.561 -17.656 1.00 65.06 98 ARG A N 1
ATOM 755 C CA . ARG A 1 98 ? -17.716 -6.520 -18.596 1.00 65.06 98 ARG A CA 1
ATOM 756 C C . ARG A 1 98 ? -17.685 -7.697 -19.570 1.00 65.06 98 ARG A C 1
ATOM 758 O O . ARG A 1 98 ? -18.688 -7.940 -20.242 1.00 65.06 98 ARG A O 1
ATOM 765 N N . LYS A 1 99 ? -16.563 -8.412 -19.668 1.00 69.88 99 LYS A N 1
ATOM 766 C CA . LYS A 1 99 ? -16.428 -9.651 -20.441 1.00 69.88 99 LYS A CA 1
ATOM 767 C C . LYS A 1 99 ? -16.873 -10.881 -19.660 1.00 69.88 99 LYS A C 1
ATOM 769 O O . LYS A 1 99 ? -17.040 -11.935 -20.272 1.00 69.88 99 LYS A O 1
ATOM 774 N N . GLU A 1 100 ? -17.057 -10.778 -18.345 1.00 66.69 100 GLU A N 1
ATOM 775 C CA . GLU A 1 100 ? -17.627 -11.865 -17.557 1.00 66.69 100 GLU A CA 1
ATOM 776 C C . GLU A 1 100 ? -19.139 -11.951 -17.778 1.00 66.69 100 GLU A C 1
ATOM 778 O O . GLU A 1 100 ? -19.866 -10.956 -17.739 1.00 66.69 100 GLU A O 1
ATOM 783 N N . GLY A 1 101 ? -19.620 -13.172 -18.019 1.00 78.06 101 GLY A N 1
ATOM 784 C CA . GLY A 1 101 ? -21.049 -13.450 -18.049 1.00 78.06 101 GLY A CA 1
ATOM 785 C C . GLY A 1 101 ? -21.679 -13.224 -16.672 1.00 78.06 101 GLY A C 1
ATOM 786 O O . GLY A 1 101 ? -21.036 -13.395 -15.636 1.00 78.06 101 GLY A O 1
ATOM 787 N N . LEU A 1 102 ? -22.961 -12.844 -16.648 1.00 80.06 102 LEU A N 1
ATOM 788 C CA . LEU A 1 102 ? -23.714 -12.616 -15.404 1.00 80.06 102 LEU A CA 1
ATOM 789 C C . LEU A 1 102 ? -23.731 -13.847 -14.481 1.00 80.06 102 LEU A C 1
ATOM 791 O O . LEU A 1 102 ? -23.873 -13.719 -13.268 1.00 80.06 102 LEU A O 1
ATOM 795 N N . ASP A 1 103 ? -23.574 -15.034 -15.055 1.00 82.31 103 ASP A N 1
ATOM 796 C CA . ASP A 1 103 ? -23.465 -16.322 -14.380 1.00 82.31 103 ASP A CA 1
ATOM 797 C C . ASP A 1 103 ? -22.172 -16.488 -13.565 1.00 82.31 103 ASP A C 1
ATOM 799 O O . ASP A 1 103 ? -22.165 -17.241 -12.592 1.00 82.31 103 ASP A O 1
ATOM 803 N N . ALA A 1 104 ? -21.104 -15.753 -13.889 1.00 73.56 104 ALA A N 1
ATOM 804 C CA . ALA A 1 104 ? -19.858 -15.770 -13.120 1.00 73.56 104 ALA A CA 1
ATOM 805 C C . ALA A 1 104 ? -19.950 -14.966 -11.809 1.00 73.56 104 ALA A C 1
ATOM 807 O O . ALA A 1 104 ? -19.202 -15.232 -10.868 1.00 73.56 104 ALA A O 1
ATOM 808 N N . VAL A 1 105 ? -20.884 -14.010 -11.713 1.00 77.00 105 VAL A N 1
ATOM 809 C CA . VAL A 1 105 ? -21.002 -13.090 -10.567 1.00 77.00 105 VAL A CA 1
ATOM 810 C C . VAL A 1 105 ? -21.229 -13.824 -9.236 1.00 77.00 105 VAL A C 1
ATOM 812 O O . VAL A 1 105 ? -20.469 -13.562 -8.301 1.00 77.00 105 VAL A O 1
ATOM 815 N N . PRO A 1 106 ? -22.193 -14.764 -9.101 1.00 77.88 106 PRO A N 1
ATOM 816 C CA . PRO A 1 106 ? -22.375 -15.500 -7.850 1.00 77.88 106 PRO A CA 1
ATOM 817 C C . PRO A 1 106 ? -21.113 -16.255 -7.419 1.00 77.88 106 PRO A C 1
ATOM 819 O O . PRO A 1 106 ? -20.709 -16.151 -6.264 1.00 77.88 106 PRO A O 1
ATOM 822 N N . LEU A 1 107 ? -20.455 -16.953 -8.353 1.00 74.69 107 LEU A N 1
ATOM 823 C CA . LEU A 1 107 ? -19.233 -17.710 -8.072 1.00 74.69 107 LEU A CA 1
ATOM 824 C C . LEU A 1 107 ? -18.100 -16.787 -7.604 1.00 74.69 107 LEU A C 1
ATOM 826 O O . LEU A 1 107 ? -17.468 -17.052 -6.583 1.00 74.69 107 LEU A O 1
ATOM 830 N N . ASN A 1 108 ? -17.878 -15.679 -8.311 1.00 66.94 108 ASN A N 1
ATOM 831 C CA . ASN A 1 108 ? -16.802 -14.744 -8.000 1.00 66.94 108 ASN A CA 1
ATOM 832 C C . ASN A 1 108 ? -17.017 -14.050 -6.645 1.00 66.94 108 ASN A C 1
ATOM 834 O O . ASN A 1 108 ? -16.054 -13.870 -5.894 1.00 66.94 108 ASN A O 1
ATOM 838 N N . ILE A 1 109 ? -18.261 -13.700 -6.295 1.00 74.81 109 ILE A N 1
ATOM 839 C CA . ILE A 1 109 ? -18.597 -13.154 -4.970 1.00 74.81 109 ILE A CA 1
ATOM 840 C C . ILE A 1 109 ? -18.318 -14.193 -3.881 1.00 74.81 109 ILE A C 1
ATOM 842 O O . ILE A 1 109 ? -17.676 -13.865 -2.879 1.00 74.81 109 ILE A O 1
ATOM 846 N N . THR A 1 110 ? -18.753 -15.442 -4.073 1.00 74.19 110 THR A N 1
ATOM 847 C CA . THR A 1 110 ? -18.529 -16.519 -3.100 1.00 74.19 110 THR A CA 1
ATOM 848 C C . THR A 1 110 ? -17.038 -16.759 -2.881 1.00 74.19 110 THR A C 1
ATOM 850 O O . THR A 1 110 ? -16.575 -16.658 -1.747 1.00 74.19 110 THR A O 1
ATOM 853 N N . MET A 1 111 ? -16.265 -16.957 -3.951 1.00 69.56 111 MET A N 1
ATOM 854 C CA . MET A 1 111 ? -14.818 -17.191 -3.863 1.00 69.56 111 MET A CA 1
ATOM 855 C C . MET A 1 111 ? -14.068 -16.014 -3.229 1.00 69.56 111 MET A C 1
ATOM 857 O O . MET A 1 111 ? -13.151 -16.205 -2.428 1.00 69.56 111 MET A O 1
ATOM 861 N N . THR A 1 112 ? -14.456 -14.780 -3.563 1.00 67.12 112 THR A N 1
ATOM 862 C CA . THR A 1 112 ? -13.857 -13.582 -2.958 1.00 67.12 112 THR A CA 1
ATOM 863 C C . THR A 1 112 ? -14.128 -13.543 -1.457 1.00 67.12 112 THR A C 1
ATOM 865 O O . THR A 1 112 ? -13.208 -13.300 -0.676 1.00 67.12 112 THR A O 1
ATOM 868 N N . THR A 1 113 ? -15.364 -13.840 -1.052 1.00 76.31 113 THR A N 1
ATOM 869 C CA . THR A 1 113 ? -15.772 -13.865 0.357 1.00 76.31 113 THR A CA 1
ATOM 870 C C . THR A 1 113 ? -15.034 -14.955 1.134 1.00 76.31 113 THR A C 1
ATOM 872 O O . THR A 1 113 ? -14.498 -14.680 2.206 1.00 76.31 113 THR A O 1
ATOM 875 N N . GLU A 1 114 ? -14.941 -16.169 0.585 1.00 75.44 114 GLU A N 1
ATOM 876 C CA . GLU A 1 114 ? -14.178 -17.279 1.174 1.00 75.44 114 GLU A CA 1
ATOM 877 C C . GLU A 1 114 ? -12.723 -16.884 1.423 1.00 75.44 114 GLU A C 1
ATOM 879 O O . GLU A 1 114 ? -12.229 -16.998 2.547 1.00 75.44 114 GLU A O 1
ATOM 884 N N . ARG A 1 115 ? -12.062 -16.312 0.411 1.00 72.38 115 ARG A N 1
ATOM 885 C CA . ARG A 1 115 ? -10.686 -15.825 0.537 1.00 72.38 115 ARG A CA 1
ATOM 886 C C . ARG A 1 115 ? -10.545 -14.763 1.631 1.00 72.38 115 ARG A C 1
ATOM 888 O O . ARG A 1 115 ? -9.619 -14.844 2.433 1.00 72.38 115 ARG A O 1
ATOM 895 N N . MET A 1 116 ? -11.450 -13.784 1.693 1.00 73.88 116 MET A N 1
ATOM 896 C CA . MET A 1 116 ? -11.407 -12.732 2.718 1.00 73.88 116 MET A CA 1
ATOM 897 C C . MET A 1 116 ? -11.595 -13.296 4.133 1.00 73.88 116 MET A C 1
ATOM 899 O O . MET A 1 116 ? -10.897 -12.880 5.061 1.00 73.88 116 MET A O 1
ATOM 903 N N . MET A 1 117 ? -12.490 -14.273 4.308 1.00 79.19 117 MET A N 1
ATOM 904 C CA . MET A 1 117 ? -12.673 -14.959 5.590 1.00 79.19 117 MET A CA 1
ATOM 905 C C . MET A 1 117 ? -11.424 -15.752 5.988 1.00 79.19 117 MET A C 1
ATOM 907 O O . MET A 1 117 ? -10.985 -15.669 7.137 1.00 79.19 117 MET A O 1
ATOM 911 N N . GLU A 1 118 ? -10.810 -16.471 5.047 1.00 77.44 118 GLU A N 1
ATOM 912 C CA . GLU A 1 118 ? -9.559 -17.187 5.302 1.00 77.44 118 GLU A CA 1
ATOM 913 C C . GLU A 1 118 ? -8.414 -16.248 5.691 1.00 77.44 118 GLU A C 1
ATOM 915 O O . GLU A 1 118 ? -7.674 -16.532 6.634 1.00 77.44 118 GLU A O 1
ATOM 920 N N . GLU A 1 119 ? -8.241 -15.139 4.969 1.00 73.12 119 GLU A N 1
ATOM 921 C CA . GLU A 1 119 ? -7.214 -14.141 5.273 1.00 73.12 119 GLU A CA 1
ATOM 922 C C . GLU A 1 119 ? -7.449 -13.495 6.638 1.00 73.12 119 GLU A C 1
ATOM 924 O O . GLU A 1 119 ? -6.497 -13.324 7.402 1.00 73.12 119 GLU A O 1
ATOM 929 N N . THR A 1 120 ? -8.704 -13.200 6.981 1.00 80.75 120 THR A N 1
ATOM 930 C CA . THR A 1 120 ? -9.071 -12.679 8.303 1.00 80.75 120 THR A CA 1
ATOM 931 C C . THR A 1 120 ? -8.667 -13.659 9.399 1.00 80.75 120 THR A C 1
ATOM 933 O O . THR A 1 120 ? -8.014 -13.267 10.364 1.00 80.75 120 THR A O 1
ATOM 936 N N . LEU A 1 121 ? -8.986 -14.947 9.238 1.00 81.44 121 LEU A N 1
ATOM 937 C CA . LEU A 1 121 ? -8.653 -15.970 10.229 1.00 81.44 121 LEU A CA 1
ATOM 938 C C . LEU A 1 121 ? -7.137 -16.159 10.378 1.00 81.44 121 LEU A C 1
ATOM 940 O O . LEU A 1 121 ? -6.638 -16.258 11.499 1.00 81.44 121 LEU A O 1
ATOM 944 N N . LYS A 1 122 ? -6.395 -16.170 9.262 1.00 78.12 122 LYS A N 1
ATOM 945 C CA . LYS A 1 122 ? -4.924 -16.285 9.254 1.00 78.12 122 LYS A CA 1
ATOM 946 C C . LYS A 1 122 ? -4.250 -15.115 9.976 1.00 78.12 122 LYS A C 1
ATOM 948 O O . LYS A 1 122 ? -3.218 -15.312 10.612 1.00 78.12 122 LYS A O 1
ATOM 953 N N . ASN A 1 123 ? -4.833 -13.919 9.892 1.00 76.06 123 ASN A N 1
ATOM 954 C CA . ASN A 1 123 ? -4.269 -12.688 10.443 1.00 76.06 123 ASN A CA 1
ATOM 955 C C . ASN A 1 123 ? -4.923 -12.242 11.759 1.00 76.06 123 ASN A C 1
ATOM 957 O O . ASN A 1 123 ? -4.733 -11.094 12.154 1.00 76.06 123 ASN A O 1
ATOM 961 N N . LEU A 1 124 ? -5.675 -13.108 12.451 1.00 80.19 124 LEU A N 1
ATOM 962 C CA . LEU A 1 124 ? -6.318 -12.775 13.724 1.00 80.19 124 LEU A CA 1
ATOM 963 C C . LEU A 1 124 ? -5.417 -13.146 14.922 1.00 80.19 124 LEU A C 1
ATOM 965 O O . LEU A 1 124 ? -5.434 -14.294 15.379 1.00 80.19 124 LEU A O 1
ATOM 969 N N . PRO A 1 125 ? -4.646 -12.204 15.502 1.00 85.25 125 PRO A N 1
ATOM 970 C CA . PRO A 1 125 ? -3.861 -12.481 16.697 1.00 85.25 125 PRO A CA 1
ATOM 971 C C . PRO A 1 125 ? -4.775 -12.706 17.909 1.00 85.25 125 PRO A C 1
ATOM 973 O O . PRO A 1 125 ? -5.342 -11.763 18.468 1.00 85.25 125 PRO A O 1
ATOM 976 N N . LEU A 1 126 ? -4.856 -13.957 18.378 1.00 89.06 126 LEU A N 1
ATOM 977 C CA . LEU A 1 126 ? -5.707 -14.355 19.510 1.00 89.06 126 LEU A CA 1
ATOM 978 C C . LEU A 1 126 ? -5.445 -13.546 20.791 1.00 89.06 126 LEU A C 1
ATOM 980 O O . LEU A 1 126 ? -6.361 -13.317 21.580 1.00 89.06 126 LEU A O 1
ATOM 984 N N . THR A 1 127 ? -4.212 -13.082 20.999 1.00 91.38 127 THR A N 1
ATOM 985 C CA . THR A 1 127 ? -3.857 -12.236 22.147 1.00 91.38 127 THR A CA 1
ATOM 986 C C . THR A 1 127 ? -4.535 -10.867 22.087 1.00 91.38 127 THR A C 1
ATOM 988 O O . THR A 1 127 ? -5.037 -10.397 23.104 1.00 91.38 127 THR A O 1
ATOM 991 N N . ILE A 1 128 ? -4.573 -10.224 20.915 1.00 90.81 128 ILE A N 1
ATOM 992 C CA . ILE A 1 128 ? -5.259 -8.934 20.740 1.00 90.81 128 ILE A CA 1
ATOM 993 C C . ILE A 1 128 ? -6.769 -9.140 20.796 1.00 90.81 128 ILE A C 1
ATOM 995 O O . ILE A 1 128 ? -7.456 -8.380 21.469 1.00 90.81 128 ILE A O 1
ATOM 999 N N . TYR A 1 129 ? -7.267 -10.212 20.176 1.00 91.25 129 TYR A N 1
ATOM 1000 C CA . TYR A 1 129 ? -8.684 -10.567 20.206 1.00 91.25 129 TYR A CA 1
ATOM 1001 C C . TYR A 1 129 ? -9.232 -10.661 21.641 1.00 91.25 129 TYR A C 1
ATOM 1003 O O . TYR A 1 129 ? -10.259 -10.064 21.954 1.00 91.25 129 TYR A O 1
ATOM 1011 N N . ARG A 1 130 ? -8.507 -11.330 22.550 1.00 96.25 130 ARG A N 1
ATOM 1012 C CA . ARG A 1 130 ? -8.888 -11.405 23.972 1.00 96.25 130 ARG A CA 1
ATOM 1013 C C . ARG A 1 130 ? -8.878 -10.039 24.660 1.00 96.25 130 ARG A C 1
ATOM 1015 O O . ARG A 1 130 ? -9.843 -9.706 25.334 1.00 96.25 130 ARG A O 1
ATOM 1022 N N . LYS A 1 131 ? -7.840 -9.224 24.431 1.00 96.50 131 LYS A N 1
ATOM 1023 C CA . LYS A 1 131 ? -7.758 -7.859 24.986 1.00 96.50 131 LYS A CA 1
ATOM 1024 C C . LYS A 1 131 ? -8.932 -6.984 24.544 1.00 96.50 131 LYS A C 1
ATOM 1026 O O . LYS A 1 131 ? -9.465 -6.234 25.352 1.00 96.50 131 LYS A O 1
ATOM 1031 N N . VAL A 1 132 ? -9.337 -7.096 23.279 1.00 96.88 132 VAL A N 1
ATOM 1032 C CA . VAL A 1 132 ? -10.499 -6.385 22.728 1.00 96.88 132 VAL A CA 1
ATOM 1033 C C . VAL A 1 132 ? -11.786 -6.819 23.431 1.00 96.88 132 VAL A C 1
ATOM 1035 O O . VAL A 1 132 ? -12.563 -5.963 23.844 1.00 96.88 132 VAL A O 1
ATOM 1038 N N . ILE A 1 133 ? -11.995 -8.126 23.625 1.00 96.81 133 ILE A N 1
ATOM 1039 C CA . ILE A 1 133 ? -13.163 -8.642 24.358 1.00 96.81 133 ILE A CA 1
ATOM 1040 C C . ILE A 1 133 ? -13.198 -8.104 25.791 1.00 96.81 133 ILE A C 1
ATOM 1042 O O . ILE A 1 133 ? -14.247 -7.642 26.239 1.00 96.81 133 ILE A O 1
ATOM 1046 N N . ASP A 1 134 ? -12.070 -8.139 26.501 1.00 97.44 134 ASP A N 1
ATOM 1047 C CA . ASP A 1 134 ? -11.995 -7.675 27.890 1.00 97.44 134 ASP A CA 1
ATOM 1048 C C . ASP A 1 134 ? -12.275 -6.169 28.007 1.00 97.44 134 ASP A C 1
ATOM 1050 O O . ASP A 1 134 ? -12.990 -5.745 28.921 1.00 97.44 134 ASP A O 1
ATOM 1054 N N . ALA A 1 135 ? -11.778 -5.371 27.054 1.00 98.06 135 ALA A N 1
ATOM 1055 C CA . ALA A 1 135 ? -12.053 -3.939 26.976 1.00 98.06 135 ALA A CA 1
ATOM 1056 C C . ALA A 1 135 ? -13.545 -3.662 26.739 1.00 98.06 135 ALA A C 1
ATOM 1058 O O . ALA A 1 135 ? -14.157 -2.926 27.508 1.00 98.06 135 ALA A O 1
ATOM 1059 N N . LEU A 1 136 ? -14.156 -4.301 25.733 1.00 98.12 136 LEU A N 1
ATOM 1060 C CA . LEU A 1 136 ? -15.578 -4.119 25.415 1.00 98.12 136 LEU A CA 1
ATOM 1061 C C . LEU A 1 136 ? -16.487 -4.560 26.568 1.00 98.12 136 LEU A C 1
ATOM 1063 O O . LEU A 1 136 ? -17.458 -3.883 26.886 1.00 98.12 136 LEU A O 1
ATOM 1067 N N . ARG A 1 137 ? -16.166 -5.679 27.225 1.00 97.31 137 ARG A N 1
ATOM 1068 C CA . ARG A 1 137 ? -16.946 -6.205 28.353 1.00 97.31 137 ARG A CA 1
ATOM 1069 C C . ARG A 1 137 ? -16.905 -5.294 29.583 1.00 97.31 137 ARG A C 1
ATOM 1071 O O . ARG A 1 137 ? -17.866 -5.278 30.348 1.00 97.31 137 ARG A O 1
ATOM 1078 N N . SER A 1 138 ? -15.790 -4.600 29.800 1.00 96.56 138 SER A N 1
ATOM 1079 C CA . SER A 1 138 ? -15.576 -3.750 30.981 1.00 96.56 138 SER A CA 1
ATOM 1080 C C . SER A 1 138 ? -15.983 -2.292 30.751 1.00 96.56 138 SER A C 1
ATOM 1082 O O . SER A 1 138 ? -15.966 -1.502 31.692 1.00 96.56 138 SER A O 1
ATOM 1084 N N . ALA A 1 139 ? -16.331 -1.933 29.513 1.00 98.31 139 ALA A N 1
ATOM 1085 C CA . ALA A 1 139 ? -16.685 -0.578 29.134 1.00 98.31 139 ALA A CA 1
ATOM 1086 C C . ALA A 1 139 ? -17.999 -0.137 29.788 1.00 98.31 139 ALA A C 1
ATOM 1088 O O . ALA A 1 139 ? -19.011 -0.838 29.742 1.00 98.31 139 ALA A O 1
ATOM 1089 N N . ARG A 1 140 ? -18.005 1.078 30.333 1.00 98.44 140 ARG A N 1
ATOM 1090 C CA . ARG A 1 140 ? -19.226 1.772 30.752 1.00 98.44 140 ARG A CA 1
ATOM 1091 C C . ARG A 1 140 ? -20.075 2.172 29.543 1.00 98.44 140 ARG A C 1
ATOM 1093 O O . ARG A 1 140 ? -21.301 2.106 29.610 1.00 98.44 140 ARG A O 1
ATOM 1100 N N . LEU A 1 141 ? -19.423 2.600 28.463 1.00 98.50 141 LEU A N 1
ATOM 1101 C CA . LEU A 1 141 ? -20.024 2.970 27.186 1.00 98.50 141 LEU A CA 1
ATOM 1102 C C . LEU A 1 141 ? -19.085 2.581 26.037 1.00 98.50 141 LEU A C 1
ATOM 1104 O O . LEU A 1 141 ? -17.871 2.752 26.145 1.00 98.50 141 LEU A O 1
ATOM 1108 N N . ILE A 1 142 ? -19.660 2.092 24.938 1.00 98.81 142 ILE A N 1
ATOM 1109 C CA . ILE A 1 142 ? -18.949 1.785 23.694 1.00 98.81 142 ILE A CA 1
ATOM 1110 C C . ILE A 1 142 ? -19.472 2.697 22.580 1.00 98.81 142 ILE A C 1
ATOM 1112 O O . ILE A 1 142 ? -20.589 2.502 22.100 1.00 98.81 142 ILE A O 1
ATOM 1116 N N . ASP A 1 143 ? -18.666 3.655 22.136 1.00 98.62 143 ASP A N 1
ATOM 1117 C CA . ASP A 1 143 ? -18.989 4.471 20.963 1.00 98.62 143 ASP A CA 1
ATOM 1118 C C . ASP A 1 143 ? -18.334 3.879 19.710 1.00 98.62 143 ASP A C 1
ATOM 1120 O O . ASP A 1 143 ? -17.149 3.539 19.705 1.00 98.62 143 ASP A O 1
ATOM 1124 N N . ILE A 1 144 ? -19.115 3.733 18.640 1.00 98.75 144 ILE A N 1
ATOM 1125 C CA . ILE A 1 144 ? -18.688 3.146 17.367 1.00 98.75 144 ILE A CA 1
ATOM 1126 C C . ILE A 1 144 ? -18.718 4.224 16.284 1.00 98.75 144 ILE A C 1
ATOM 1128 O O . ILE A 1 144 ? -19.747 4.864 16.060 1.00 98.75 144 ILE A O 1
ATOM 1132 N N . TYR A 1 145 ? -17.600 4.384 15.585 1.00 98.38 145 TYR A N 1
ATOM 1133 C CA . TYR A 1 145 ? -17.359 5.415 14.583 1.00 98.38 145 TYR A CA 1
ATOM 1134 C C . TYR A 1 145 ? -17.056 4.788 13.225 1.00 98.38 145 TYR A C 1
ATOM 1136 O O . TYR A 1 145 ? -16.229 3.880 13.114 1.00 98.38 145 TYR A O 1
ATOM 1144 N N . SER A 1 146 ? -17.717 5.273 12.181 1.00 96.69 146 SER A N 1
ATOM 1145 C CA . SER A 1 146 ? -17.528 4.793 10.810 1.00 96.69 146 SER A CA 1
ATOM 1146 C C . SER A 1 146 ? -18.041 5.820 9.811 1.00 96.69 146 SER A C 1
ATOM 1148 O O . SER A 1 146 ? -18.853 6.663 10.172 1.00 96.69 146 SER A O 1
ATOM 1150 N N . VAL A 1 147 ? -17.656 5.697 8.545 1.00 92.25 147 VAL A N 1
ATOM 1151 C CA . VAL A 1 147 ? -18.257 6.457 7.441 1.00 92.25 147 VAL A CA 1
ATOM 1152 C C . VAL A 1 147 ? -18.602 5.531 6.275 1.00 92.25 147 VAL A C 1
ATOM 1154 O O . VAL A 1 147 ? -17.896 4.544 6.025 1.00 92.25 147 VAL A O 1
ATOM 1157 N N . GLU A 1 148 ? -19.678 5.861 5.562 1.00 88.31 148 GLU A N 1
ATOM 1158 C CA . GLU A 1 148 ? -20.102 5.224 4.311 1.00 88.31 148 GLU A CA 1
ATOM 1159 C C . GLU A 1 148 ? -20.194 3.688 4.426 1.00 88.31 148 GLU A C 1
ATOM 1161 O O . GLU A 1 148 ? -20.847 3.154 5.317 1.00 88.31 148 GLU A O 1
ATOM 1166 N N . ASN A 1 149 ? -19.520 2.939 3.546 1.00 85.25 149 ASN A N 1
ATOM 1167 C CA . ASN A 1 149 ? -19.603 1.477 3.481 1.00 85.25 149 ASN A CA 1
ATOM 1168 C C . ASN A 1 149 ? -19.215 0.768 4.791 1.00 85.25 149 ASN A C 1
ATOM 1170 O O . ASN A 1 149 ? -19.662 -0.352 5.036 1.00 85.25 149 ASN A O 1
ATOM 1174 N N . SER A 1 150 ? -18.407 1.404 5.649 1.00 90.62 150 SER A N 1
ATOM 1175 C CA . SER A 1 150 ? -18.027 0.822 6.946 1.00 90.62 150 SER A CA 1
ATOM 1176 C C . SER A 1 150 ? -19.184 0.829 7.957 1.00 90.62 150 SER A C 1
ATOM 1178 O O . SER A 1 150 ? -19.130 0.098 8.948 1.00 90.62 150 SER A O 1
ATOM 1180 N N . GLU A 1 151 ? -20.252 1.594 7.702 1.00 92.88 151 GLU A N 1
ATOM 1181 C CA . GLU A 1 151 ? -21.442 1.656 8.558 1.00 92.88 151 GLU A CA 1
ATOM 1182 C C . GLU A 1 151 ? -22.163 0.315 8.658 1.00 92.88 151 GLU A C 1
ATOM 1184 O O . GLU A 1 151 ? -22.672 -0.018 9.723 1.00 92.88 151 GLU A O 1
ATOM 1189 N N . VAL A 1 152 ? -22.149 -0.504 7.601 1.00 92.44 152 VAL A N 1
ATOM 1190 C CA . VAL A 1 152 ? -22.795 -1.827 7.620 1.00 92.44 152 VAL A CA 1
ATOM 1191 C C . VAL A 1 152 ? -22.183 -2.711 8.711 1.00 92.44 152 VAL A C 1
ATOM 1193 O O . VAL A 1 152 ? -22.901 -3.319 9.504 1.00 92.44 152 VAL A O 1
ATOM 1196 N N . ALA A 1 153 ? -20.850 -2.737 8.799 1.00 93.94 153 ALA A N 1
ATOM 1197 C CA . ALA A 1 153 ? -20.140 -3.474 9.840 1.00 93.94 153 ALA A CA 1
ATOM 1198 C C . ALA A 1 153 ? -20.322 -2.833 11.228 1.00 93.94 153 ALA A C 1
ATOM 1200 O O . ALA A 1 153 ? -20.443 -3.542 12.226 1.00 93.94 153 ALA A O 1
ATOM 1201 N N . ALA A 1 154 ? -20.371 -1.500 11.299 1.00 96.75 154 ALA A N 1
ATOM 1202 C CA . ALA A 1 154 ? -20.563 -0.772 12.551 1.00 96.75 154 ALA A CA 1
ATOM 1203 C C . ALA A 1 154 ? -21.955 -1.001 13.158 1.00 96.75 154 ALA A C 1
ATOM 1205 O O . ALA A 1 154 ? -22.071 -1.264 14.355 1.00 96.75 154 ALA A O 1
ATOM 1206 N N . MET A 1 155 ? -23.002 -0.964 12.334 1.00 96.69 155 MET A N 1
ATOM 1207 C CA . MET A 1 155 ? -24.379 -1.233 12.747 1.00 96.69 155 MET A CA 1
ATOM 1208 C C . MET A 1 155 ? -24.578 -2.695 13.155 1.00 96.69 155 MET A C 1
ATOM 1210 O O . MET A 1 155 ? -25.273 -2.971 14.136 1.00 96.69 155 MET A O 1
ATOM 1214 N N . ASP A 1 156 ? -23.956 -3.639 12.446 1.00 97.56 156 ASP A N 1
ATOM 1215 C CA . ASP A 1 156 ? -23.969 -5.053 12.830 1.00 97.56 156 ASP A CA 1
ATOM 1216 C C . ASP A 1 156 ? -23.278 -5.272 14.189 1.00 97.56 156 ASP A C 1
ATOM 1218 O O . ASP A 1 156 ? -23.836 -5.934 15.070 1.00 97.56 156 ASP A O 1
ATOM 1222 N N . LEU A 1 157 ? -22.118 -4.641 14.414 1.00 97.62 157 LEU A N 1
ATOM 1223 C CA . LEU A 1 157 ? -21.440 -4.655 15.713 1.00 97.62 157 LEU A CA 1
ATOM 1224 C C . LEU A 1 157 ? -22.324 -4.059 16.817 1.00 97.62 157 LEU A C 1
ATOM 1226 O O . LEU A 1 157 ? -22.508 -4.700 17.851 1.00 97.62 157 LEU A O 1
ATOM 1230 N N . MET A 1 158 ? -22.903 -2.875 16.595 1.00 98.06 158 MET A N 1
ATOM 1231 C CA . MET A 1 158 ? -23.822 -2.234 17.541 1.00 98.06 158 MET A CA 1
ATOM 1232 C C . MET A 1 158 ? -24.974 -3.175 17.908 1.00 98.06 158 MET A C 1
ATOM 1234 O O . MET A 1 158 ? -25.240 -3.403 19.085 1.00 98.06 158 MET A O 1
ATOM 1238 N N . THR A 1 159 ? -25.623 -3.775 16.909 1.00 98.19 159 THR A N 1
ATOM 1239 C CA . THR A 1 159 ? -26.753 -4.692 17.113 1.00 98.19 159 THR A CA 1
ATOM 1240 C C . THR A 1 159 ? -26.352 -5.890 17.975 1.00 98.19 159 THR A C 1
ATOM 1242 O O . THR A 1 159 ? -27.062 -6.257 18.912 1.00 98.19 159 THR A O 1
ATOM 1245 N N . LYS A 1 160 ? -25.180 -6.478 17.714 1.00 98.12 160 LYS A N 1
ATOM 1246 C CA . LYS A 1 160 ? -24.651 -7.605 18.496 1.00 98.12 160 LYS A CA 1
ATOM 1247 C C . LYS A 1 160 ? -24.311 -7.210 19.932 1.00 98.12 160 LYS A C 1
ATOM 1249 O O . LYS A 1 160 ? -24.613 -7.970 20.847 1.00 98.12 160 LYS A O 1
ATOM 1254 N N . LEU A 1 161 ? -23.730 -6.031 20.148 1.00 98.06 161 LEU A N 1
ATOM 1255 C CA . LEU A 1 161 ? -23.451 -5.517 21.493 1.00 98.06 161 LEU A CA 1
ATOM 1256 C C . LEU A 1 161 ? -24.748 -5.257 22.276 1.00 98.06 161 LEU A C 1
ATOM 1258 O O . LEU A 1 161 ? -24.826 -5.613 23.452 1.00 98.06 161 LEU A O 1
ATOM 1262 N N . LEU A 1 162 ? -25.790 -4.738 21.618 1.00 97.38 162 LEU A N 1
ATOM 1263 C CA . LEU A 1 162 ? -27.113 -4.560 22.223 1.00 97.38 162 LEU A CA 1
ATOM 1264 C C . LEU A 1 162 ? -27.761 -5.892 22.617 1.00 97.38 162 LEU A C 1
ATOM 1266 O O . LEU A 1 162 ? -28.307 -5.988 23.715 1.00 97.38 162 LEU A O 1
ATOM 1270 N N . TYR A 1 163 ? -27.658 -6.941 21.790 1.00 98.00 163 TYR A N 1
ATOM 1271 C CA . TYR A 1 163 ? -28.126 -8.283 22.172 1.00 98.00 163 TYR A CA 1
ATOM 1272 C C . TYR A 1 163 ? -27.410 -8.843 23.406 1.00 98.00 163 TYR A C 1
ATOM 1274 O O . TYR A 1 163 ? -27.990 -9.638 24.143 1.00 98.00 163 TYR A O 1
ATOM 1282 N N . LEU A 1 164 ? -26.172 -8.415 23.653 1.00 97.31 164 LEU A N 1
ATOM 1283 C CA . LEU A 1 164 ? -25.395 -8.777 24.838 1.00 97.31 164 LEU A CA 1
ATOM 1284 C C . LEU A 1 164 ? -25.668 -7.862 26.047 1.00 97.31 164 LEU A C 1
ATOM 1286 O O . LEU A 1 164 ? -25.084 -8.074 27.107 1.00 97.31 164 LEU A O 1
ATOM 1290 N N . GLY A 1 165 ? -26.541 -6.858 25.909 1.00 97.12 165 GLY A N 1
ATOM 1291 C CA . GLY A 1 165 ? -26.864 -5.896 26.966 1.00 97.12 165 GLY A CA 1
ATOM 1292 C C . GLY A 1 165 ? -25.764 -4.865 27.234 1.00 97.12 165 GLY A C 1
ATOM 1293 O O . GLY A 1 165 ? -25.767 -4.239 28.294 1.00 97.12 165 GLY A O 1
ATOM 1294 N N . LEU A 1 166 ? -24.817 -4.689 26.306 1.00 98.12 166 LEU A N 1
ATOM 1295 C CA . LEU A 1 166 ? -23.717 -3.742 26.462 1.00 98.12 166 LEU A CA 1
ATOM 1296 C C . LEU A 1 166 ? -24.149 -2.325 26.039 1.00 98.12 166 LEU A C 1
ATOM 1298 O O . LEU A 1 166 ? -24.682 -2.158 24.935 1.00 98.12 166 LEU A O 1
ATOM 1302 N N . PRO A 1 167 ? -23.907 -1.290 26.870 1.00 98.12 167 PRO A N 1
ATOM 1303 C CA . PRO A 1 167 ? -24.224 0.087 26.510 1.00 98.12 167 PRO A CA 1
ATOM 1304 C C . PRO A 1 167 ? -23.362 0.547 25.332 1.00 98.12 167 PRO A C 1
ATOM 1306 O O . PRO A 1 167 ? -22.146 0.691 25.460 1.00 98.12 167 PRO A O 1
ATOM 1309 N N . CYS A 1 168 ? -23.986 0.795 24.182 1.00 98.44 168 CYS A N 1
ATOM 1310 C CA . CYS A 1 168 ? -23.274 1.217 22.982 1.00 98.44 168 CYS A CA 1
ATOM 1311 C C . CYS A 1 168 ? -24.065 2.215 22.132 1.00 98.44 168 CYS A C 1
ATOM 1313 O O . CYS A 1 168 ? -25.290 2.326 22.249 1.00 98.44 168 CYS A O 1
ATOM 1315 N N . ARG A 1 169 ? -23.342 2.965 21.297 1.00 98.06 169 ARG A N 1
ATOM 1316 C CA . ARG A 1 169 ? -23.873 3.953 20.349 1.00 98.06 169 ARG A CA 1
ATOM 1317 C C . ARG A 1 169 ? -23.073 3.892 19.056 1.00 98.06 169 ARG A C 1
ATOM 1319 O O . ARG A 1 169 ? -21.900 3.531 19.062 1.00 98.06 169 ARG A O 1
ATOM 1326 N N . HIS A 1 170 ? -23.700 4.276 17.955 1.00 98.06 170 HIS A N 1
ATOM 1327 C CA . HIS A 1 170 ? -23.057 4.387 16.650 1.00 98.06 170 HIS A CA 1
ATOM 1328 C C . HIS A 1 170 ? -23.249 5.797 16.102 1.00 98.06 170 HIS A C 1
ATOM 1330 O O . HIS A 1 170 ? -24.347 6.348 16.188 1.00 98.06 170 HIS A O 1
ATOM 1336 N N . PHE A 1 171 ? -22.179 6.365 15.550 1.00 98.00 171 PHE A N 1
ATOM 1337 C CA . PHE A 1 171 ? -22.187 7.675 14.913 1.00 98.00 171 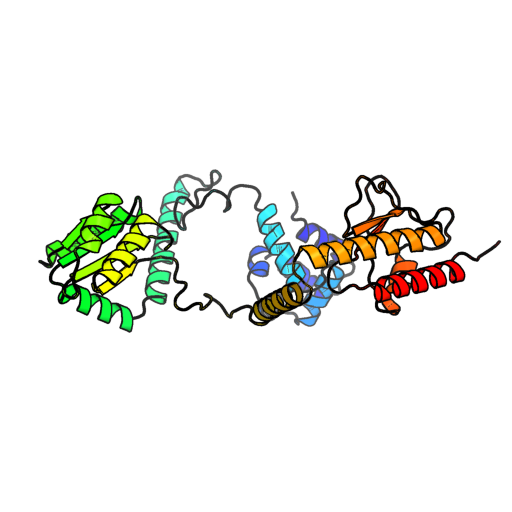PHE A CA 1
ATOM 1338 C C . PHE A 1 171 ? -21.520 7.587 13.540 1.00 98.00 171 PHE A C 1
ATOM 1340 O O . PHE A 1 171 ? -20.324 7.306 13.437 1.00 98.00 171 PHE A O 1
ATOM 1347 N N . SER A 1 172 ? -22.301 7.851 12.492 1.00 95.44 172 SER A N 1
ATOM 1348 C CA . SER A 1 172 ? -21.814 7.987 11.116 1.00 95.44 172 SER A CA 1
ATOM 1349 C C . SER A 1 172 ? -21.532 9.433 10.712 1.00 95.44 172 SER A C 1
ATOM 1351 O O . SER A 1 172 ? -20.650 9.689 9.899 1.00 95.44 172 SER A O 1
ATOM 1353 N N . ASP A 1 173 ? -22.207 10.402 11.331 1.00 96.81 173 ASP A N 1
ATOM 1354 C CA . ASP A 1 173 ? -21.970 11.823 11.073 1.00 96.81 173 ASP A CA 1
ATOM 1355 C C . ASP A 1 173 ? -20.621 12.288 11.647 1.00 96.81 173 ASP A C 1
ATOM 1357 O O . ASP A 1 173 ? -20.350 12.125 12.839 1.00 96.81 173 ASP A O 1
ATOM 1361 N N . ALA A 1 174 ? -19.784 12.894 10.804 1.00 92.81 174 ALA A N 1
ATOM 1362 C CA . ALA A 1 174 ? -18.429 13.309 11.160 1.00 92.81 174 ALA A CA 1
ATOM 1363 C C . ALA A 1 174 ? -18.378 14.312 12.327 1.00 92.81 174 ALA A C 1
ATOM 1365 O O . ALA A 1 174 ? -17.478 14.236 13.164 1.00 92.81 174 ALA A O 1
ATOM 1366 N N . TYR A 1 175 ? -19.339 15.237 12.418 1.00 96.00 175 TYR A N 1
ATOM 1367 C CA . TYR A 1 175 ? -19.377 16.212 13.508 1.00 96.00 175 TYR A CA 1
ATOM 1368 C C . TYR A 1 175 ? -19.776 15.552 14.823 1.00 96.00 175 TYR A C 1
ATOM 1370 O O . TYR A 1 175 ? -19.146 15.804 15.854 1.00 96.00 175 TYR A O 1
ATOM 1378 N N . LEU A 1 176 ? -20.787 14.682 14.794 1.00 97.81 176 LEU A N 1
ATOM 1379 C CA . LEU A 1 176 ? -21.211 13.949 15.984 1.00 97.81 176 LEU A CA 1
ATOM 1380 C C . LEU A 1 176 ? -20.109 13.020 16.496 1.00 97.81 176 LEU A C 1
ATOM 1382 O O . LEU A 1 176 ? -19.881 13.005 17.701 1.00 97.81 176 LEU A O 1
ATOM 1386 N N . GLN A 1 177 ? -19.377 12.345 15.601 1.00 98.19 177 GLN A N 1
ATOM 1387 C CA . GLN A 1 177 ? -18.214 11.528 15.968 1.00 98.19 177 GLN A CA 1
ATOM 1388 C C . GLN A 1 177 ? -17.195 12.327 16.801 1.00 98.19 177 GLN A C 1
ATOM 1390 O O . GLN A 1 177 ? -16.722 11.838 17.823 1.00 98.19 177 GLN A O 1
ATOM 1395 N N . GLN A 1 178 ? -16.876 13.567 16.408 1.00 97.00 178 GLN A N 1
ATOM 1396 C CA . GLN A 1 178 ? -15.934 14.414 17.154 1.00 97.00 178 GLN A CA 1
ATOM 1397 C C . GLN A 1 178 ? -16.481 14.848 18.518 1.00 97.00 178 GLN A C 1
ATOM 1399 O O . GLN A 1 178 ? -15.772 14.779 19.523 1.00 97.00 178 GLN A O 1
ATOM 1404 N N . ILE A 1 179 ? -17.743 15.291 18.559 1.00 97.50 179 ILE A N 1
ATOM 1405 C CA . ILE A 1 179 ? -18.390 15.768 19.790 1.00 97.50 179 ILE A CA 1
ATOM 1406 C C . ILE A 1 179 ? -18.435 14.655 20.836 1.00 97.50 179 ILE A C 1
ATOM 1408 O O . ILE A 1 179 ? -18.126 14.890 22.005 1.00 97.50 179 ILE A O 1
ATOM 1412 N N . THR A 1 180 ? -18.816 13.445 20.427 1.00 98.25 180 THR A N 1
ATOM 1413 C CA . THR A 1 180 ? -18.957 12.318 21.349 1.00 98.25 180 THR A CA 1
ATOM 1414 C C . THR A 1 180 ? -17.596 11.784 21.764 1.00 98.25 180 THR A C 1
ATOM 1416 O O . THR A 1 180 ? -17.379 11.578 22.956 1.00 98.25 180 THR A O 1
ATOM 1419 N N . ALA A 1 181 ? -16.645 11.671 20.830 1.00 98.06 181 ALA A N 1
ATOM 1420 C CA . ALA A 1 181 ? -15.295 11.195 21.118 1.00 98.06 181 ALA A CA 1
ATOM 1421 C C . ALA A 1 181 ? -14.568 12.058 22.153 1.00 98.06 181 ALA A C 1
ATOM 1423 O O . ALA A 1 181 ? -13.938 11.519 23.060 1.00 98.06 181 ALA A O 1
ATOM 1424 N N . ALA A 1 182 ? -14.691 13.384 22.059 1.00 97.38 182 ALA A N 1
ATOM 1425 C CA . ALA A 1 182 ? -14.084 14.307 23.014 1.00 97.38 182 ALA A CA 1
ATOM 1426 C C . ALA A 1 182 ? -14.696 14.223 24.429 1.00 97.38 182 ALA A C 1
ATOM 1428 O O . ALA A 1 182 ? -14.072 14.670 25.389 1.00 97.38 182 ALA A O 1
ATOM 1429 N N . GLY A 1 183 ? -15.908 13.673 24.564 1.00 96.94 183 GLY A N 1
ATOM 1430 C CA . GLY A 1 183 ? -16.613 13.503 25.838 1.00 96.94 183 GLY A CA 1
ATOM 1431 C C . GLY A 1 183 ? -16.428 12.134 26.499 1.00 96.94 183 GLY A C 1
ATOM 1432 O O . GLY A 1 183 ? -17.035 11.886 27.544 1.00 96.94 183 GLY A O 1
ATOM 1433 N N . LEU A 1 184 ? -15.644 11.238 25.894 1.00 98.50 184 LEU A N 1
ATOM 1434 C CA . LEU A 1 184 ? -15.340 9.929 26.468 1.00 98.50 184 LEU A CA 1
ATOM 1435 C C . LEU A 1 184 ? -14.351 10.037 27.635 1.00 98.50 184 LEU A C 1
ATOM 1437 O O . LEU A 1 184 ? -13.679 11.045 27.828 1.00 98.50 184 LEU A O 1
ATOM 1441 N N . THR A 1 185 ? -14.276 8.977 28.430 1.00 98.38 185 THR A N 1
ATOM 1442 C CA . THR A 1 185 ? -13.404 8.870 29.607 1.00 98.38 185 THR A CA 1
ATOM 1443 C C . THR A 1 185 ? -12.651 7.540 29.606 1.00 98.38 185 THR A C 1
ATOM 1445 O O . THR A 1 185 ? -12.935 6.654 28.803 1.00 98.38 185 THR A O 1
ATOM 1448 N N . GLU A 1 186 ? -11.737 7.347 30.558 1.00 98.06 186 GLU A N 1
ATOM 1449 C CA . GLU A 1 186 ? -11.015 6.078 30.772 1.00 98.06 186 GLU A CA 1
ATOM 1450 C C . GLU A 1 186 ? -11.911 4.857 31.051 1.00 98.06 186 GLU A C 1
ATOM 1452 O O . GLU A 1 186 ? -11.471 3.719 30.892 1.00 98.06 186 GLU A O 1
ATOM 1457 N N . ALA A 1 187 ? -13.171 5.080 31.438 1.00 98.31 187 ALA A N 1
ATOM 1458 C CA . ALA A 1 187 ? -14.163 4.026 31.636 1.00 98.31 187 ALA A CA 1
ATOM 1459 C C . ALA A 1 187 ? -14.853 3.587 30.329 1.00 98.31 187 ALA A C 1
ATOM 1461 O O . ALA A 1 187 ? -15.659 2.655 30.350 1.00 98.31 187 ALA A O 1
ATOM 1462 N N . ASP A 1 188 ? -14.579 4.260 29.209 1.00 98.69 188 ASP A N 1
ATOM 1463 C CA . ASP A 1 188 ? -15.266 4.064 27.935 1.00 98.69 188 ASP A CA 1
ATOM 1464 C C . ASP A 1 188 ? -14.345 3.477 26.859 1.00 98.69 188 ASP A C 1
ATOM 1466 O O . ASP A 1 188 ? -13.112 3.511 26.944 1.00 98.69 188 ASP A O 1
ATOM 1470 N N . VAL A 1 189 ? -14.970 2.940 25.812 1.00 98.81 189 VAL A N 1
ATOM 1471 C CA . VAL A 1 189 ? -14.291 2.375 24.646 1.00 98.81 189 VAL A CA 1
ATOM 1472 C C . VAL A 1 189 ? -14.787 3.066 23.381 1.00 98.81 189 VAL A C 1
ATOM 1474 O O . VAL A 1 189 ? -15.988 3.203 23.172 1.00 98.81 189 VAL A O 1
ATOM 1477 N N . ALA A 1 190 ? -13.860 3.446 22.506 1.00 98.75 190 ALA A N 1
ATOM 1478 C CA . ALA A 1 190 ? -14.154 3.902 21.155 1.00 98.75 190 ALA A CA 1
ATOM 1479 C C . ALA A 1 190 ? -13.700 2.862 20.124 1.00 98.75 190 ALA A C 1
ATOM 1481 O O . ALA A 1 190 ? -12.539 2.447 20.118 1.00 98.75 190 ALA A O 1
ATOM 1482 N N . VAL A 1 191 ? -14.602 2.467 19.229 1.00 98.69 191 VAL A N 1
ATOM 1483 C CA . VAL A 1 191 ? -14.333 1.540 18.125 1.00 98.69 191 VAL A CA 1
ATOM 1484 C C . VAL A 1 191 ? -14.431 2.296 16.806 1.00 98.69 191 VAL A C 1
ATOM 1486 O O . VAL A 1 191 ? -15.501 2.775 16.456 1.00 98.69 191 VAL A O 1
ATOM 1489 N N . GLY A 1 192 ? -13.342 2.387 16.049 1.00 97.69 192 GLY A N 1
ATOM 1490 C CA . GLY A 1 192 ? -13.346 2.975 14.709 1.00 97.69 192 GLY A CA 1
ATOM 1491 C C . GLY A 1 192 ? -13.248 1.898 13.642 1.00 97.69 192 GLY A C 1
ATOM 1492 O O . GLY A 1 192 ? -12.334 1.071 13.679 1.00 97.69 192 GLY A O 1
ATOM 1493 N N . ILE A 1 193 ? -14.171 1.915 12.683 1.00 95.94 193 ILE A N 1
ATOM 1494 C CA . ILE A 1 193 ? -14.180 0.994 11.545 1.00 95.94 193 ILE A CA 1
ATOM 1495 C C . ILE A 1 193 ? -13.887 1.783 10.272 1.00 95.94 193 ILE A C 1
ATOM 1497 O O . ILE A 1 193 ? -14.669 2.640 9.863 1.00 95.94 193 ILE A O 1
ATOM 1501 N N . SER A 1 194 ? -12.754 1.480 9.642 1.00 88.06 194 SER A N 1
ATOM 1502 C CA . SER A 1 194 ? -12.348 2.062 8.363 1.00 88.06 194 SER A CA 1
ATOM 1503 C C . SER A 1 194 ? -11.592 1.017 7.562 1.00 88.06 194 SER A C 1
ATOM 1505 O O . SER A 1 194 ? -10.525 0.571 7.975 1.00 88.06 194 SER A O 1
ATOM 1507 N N . TYR A 1 195 ? -12.123 0.639 6.398 1.00 81.12 195 TYR A N 1
ATOM 1508 C CA . TYR A 1 195 ? -11.475 -0.350 5.536 1.00 81.12 195 TYR A CA 1
ATOM 1509 C C . TYR A 1 195 ? -10.049 0.065 5.136 1.00 81.12 195 TYR A C 1
ATOM 1511 O O . TYR A 1 195 ? -9.134 -0.755 5.200 1.00 81.12 195 TYR A O 1
ATOM 1519 N N . SER A 1 196 ? -9.851 1.327 4.736 1.00 78.00 196 SER A N 1
ATOM 1520 C CA . SER A 1 196 ? -8.535 1.843 4.336 1.00 78.00 196 SER A CA 1
ATOM 1521 C C . SER A 1 196 ? -7.611 2.116 5.522 1.00 78.00 196 SER A C 1
ATOM 1523 O O . SER A 1 196 ? -6.397 2.105 5.351 1.00 78.00 196 SER A O 1
ATOM 1525 N N . GLY A 1 197 ? -8.169 2.380 6.707 1.00 82.06 197 GLY A N 1
ATOM 1526 C CA . GLY A 1 197 ? -7.426 2.923 7.845 1.00 82.06 197 GLY A CA 1
ATOM 1527 C C . GLY A 1 197 ? -7.129 4.424 7.730 1.00 82.06 197 GLY A C 1
ATOM 1528 O O . GLY A 1 197 ? -6.456 4.975 8.595 1.00 82.06 197 GLY A O 1
ATOM 1529 N N . GLU A 1 198 ? -7.642 5.093 6.693 1.00 79.50 198 GLU A N 1
ATOM 1530 C CA . GLU A 1 198 ? -7.312 6.485 6.343 1.00 79.50 198 GLU A CA 1
ATOM 1531 C C . GLU A 1 198 ? -8.538 7.413 6.322 1.00 79.50 198 GLU A C 1
ATOM 1533 O O . GLU A 1 198 ? -8.419 8.592 5.991 1.00 79.50 198 GLU A O 1
ATOM 1538 N N . SER A 1 199 ? -9.732 6.911 6.665 1.00 83.94 199 SER A N 1
ATOM 1539 C CA . SER A 1 199 ? -10.952 7.727 6.738 1.00 83.94 199 SER A CA 1
ATOM 1540 C C . SER A 1 199 ? -10.789 8.826 7.789 1.00 83.94 199 SER A C 1
ATOM 1542 O O . SER A 1 199 ? -10.947 8.561 8.981 1.00 83.94 199 SER A O 1
ATOM 1544 N N . ARG A 1 200 ? -10.467 10.049 7.344 1.00 86.62 200 ARG A N 1
ATOM 1545 C CA . ARG A 1 200 ? -10.058 11.167 8.209 1.00 86.62 200 ARG A CA 1
ATOM 1546 C C . ARG A 1 200 ? -10.992 11.361 9.398 1.00 86.62 200 ARG A C 1
ATOM 1548 O O . ARG A 1 200 ? -10.516 11.407 10.522 1.00 86.62 200 ARG A O 1
ATOM 1555 N N . ASP A 1 201 ? -12.298 11.409 9.159 1.00 92.06 201 ASP A N 1
ATOM 1556 C CA . ASP A 1 201 ? -13.270 11.730 10.206 1.00 92.06 201 ASP A CA 1
ATOM 1557 C C . ASP A 1 201 ? -13.303 10.652 11.307 1.00 92.06 201 ASP A C 1
ATOM 1559 O O . ASP A 1 201 ? -13.242 10.974 12.494 1.00 92.06 201 ASP A O 1
ATOM 1563 N N . THR A 1 202 ? -13.271 9.370 10.924 1.00 94.19 202 THR A N 1
ATOM 1564 C CA . THR A 1 202 ? -13.191 8.236 11.861 1.00 94.19 202 THR A CA 1
ATOM 1565 C C . THR A 1 202 ? -11.840 8.169 12.575 1.00 94.19 202 THR A C 1
ATOM 1567 O O . THR A 1 202 ? -11.779 7.907 13.778 1.00 94.19 202 THR A O 1
ATOM 1570 N N . VAL A 1 203 ? -10.743 8.420 11.855 1.00 92.88 203 VAL A N 1
ATOM 1571 C CA . VAL A 1 203 ? -9.387 8.432 12.422 1.00 92.88 203 VAL A CA 1
ATOM 1572 C C . VAL A 1 203 ? -9.240 9.556 13.445 1.00 92.88 203 VAL A C 1
ATOM 1574 O O . VAL A 1 203 ? -8.708 9.336 14.534 1.00 92.88 203 VAL A O 1
ATOM 1577 N N . ASP A 1 204 ? -9.724 10.752 13.127 1.00 94.94 204 ASP A N 1
ATOM 1578 C CA . ASP A 1 204 ? -9.644 11.901 14.019 1.00 94.94 204 ASP A CA 1
ATOM 1579 C C . ASP A 1 204 ? -10.558 11.720 15.237 1.00 94.94 204 ASP A C 1
ATOM 1581 O O . ASP A 1 204 ? -10.155 12.070 16.344 1.00 94.94 204 ASP A O 1
ATOM 1585 N N . ALA A 1 205 ? -11.721 11.075 15.087 1.00 97.56 205 ALA A N 1
ATOM 1586 C CA . ALA A 1 205 ? -12.586 10.733 16.218 1.00 97.56 205 ALA A CA 1
ATOM 1587 C C . ALA A 1 205 ? -11.905 9.736 17.168 1.00 97.56 205 ALA A C 1
ATOM 1589 O O . ALA A 1 205 ? -11.897 9.933 18.382 1.00 97.56 205 ALA A O 1
ATOM 1590 N N . LEU A 1 206 ? -11.238 8.703 16.639 1.00 97.50 206 LEU A N 1
ATOM 1591 C CA . LEU A 1 206 ? -10.439 7.797 17.469 1.00 97.50 206 LEU A CA 1
ATOM 1592 C C . LEU A 1 206 ? -9.278 8.515 18.172 1.00 97.50 206 LEU A C 1
ATOM 1594 O O . LEU A 1 206 ? -8.995 8.226 19.336 1.00 97.50 206 LEU A O 1
ATOM 1598 N N . LYS A 1 207 ? -8.607 9.467 17.511 1.00 96.62 207 LYS A N 1
ATOM 1599 C CA . LYS A 1 207 ? -7.570 10.285 18.163 1.00 96.62 207 LYS A CA 1
ATOM 1600 C C . LYS A 1 207 ? -8.155 11.135 19.291 1.00 96.62 207 LYS A C 1
ATOM 1602 O O . LYS A 1 207 ? -7.556 11.168 20.364 1.00 96.62 207 LYS A O 1
ATOM 1607 N N . ALA A 1 208 ? -9.300 11.779 19.071 1.00 98.00 208 ALA A N 1
ATOM 1608 C CA . ALA A 1 208 ? -9.988 12.574 20.085 1.00 98.00 208 ALA A CA 1
ATOM 1609 C C . ALA A 1 208 ? -10.390 11.712 21.294 1.00 98.00 208 ALA A C 1
ATOM 1611 O O . ALA A 1 208 ? -10.083 12.069 22.428 1.00 98.00 208 ALA A O 1
ATOM 1612 N N . ALA A 1 209 ? -10.951 10.523 21.056 1.00 98.38 209 ALA A N 1
ATOM 1613 C CA . ALA A 1 209 ? -11.282 9.558 22.105 1.00 98.38 209 ALA A CA 1
ATOM 1614 C C . ALA A 1 209 ? -10.051 9.145 22.925 1.00 98.38 209 ALA A C 1
ATOM 1616 O O . ALA A 1 209 ? -10.085 9.125 24.155 1.00 98.38 209 ALA A O 1
ATOM 1617 N N . LYS A 1 210 ? -8.929 8.868 22.248 1.00 97.88 210 LYS A N 1
ATOM 1618 C CA . LYS A 1 210 ? -7.660 8.547 22.910 1.00 97.88 210 LYS A CA 1
ATOM 1619 C C . LYS A 1 210 ? -7.143 9.712 23.755 1.00 97.88 210 LYS A C 1
ATOM 1621 O O . LYS A 1 210 ? -6.645 9.485 24.853 1.00 97.88 210 LYS A O 1
ATOM 1626 N N . GLN A 1 211 ? -7.243 10.945 23.256 1.00 97.94 211 GLN A N 1
ATOM 1627 C CA . GLN A 1 211 ? -6.855 12.150 24.000 1.00 97.94 211 GLN A CA 1
ATOM 1628 C C . GLN A 1 211 ? -7.742 12.379 25.230 1.00 97.94 211 GLN A C 1
ATOM 1630 O O . GLN A 1 211 ? -7.238 12.828 26.256 1.00 97.94 211 GLN A O 1
ATOM 1635 N N . ALA A 1 212 ? -9.023 12.011 25.154 1.00 97.94 212 ALA A N 1
ATOM 1636 C CA . ALA A 1 212 ? -9.958 12.038 26.278 1.00 97.94 212 ALA A CA 1
ATOM 1637 C C . ALA A 1 212 ? -9.729 10.900 27.303 1.00 97.94 212 ALA A C 1
ATOM 1639 O O . ALA A 1 212 ? -10.352 10.870 28.362 1.00 97.94 212 ALA A O 1
ATOM 1640 N N . GLY A 1 213 ? -8.802 9.976 27.018 1.00 96.94 213 GLY A N 1
ATOM 1641 C CA . GLY A 1 213 ? -8.398 8.889 27.914 1.00 96.94 213 GLY A CA 1
ATOM 1642 C C . GLY A 1 213 ? -9.101 7.555 27.662 1.00 96.94 213 GLY A C 1
ATOM 1643 O O . GLY A 1 213 ? -8.796 6.581 28.345 1.00 96.94 213 GLY A O 1
ATOM 1644 N N . ALA A 1 214 ? -9.998 7.477 26.677 1.00 98.44 214 ALA A N 1
ATOM 1645 C CA . ALA A 1 214 ? -10.723 6.251 26.366 1.00 98.44 214 ALA A CA 1
ATOM 1646 C C . ALA A 1 214 ? -9.825 5.176 25.740 1.00 98.44 214 ALA A C 1
ATOM 1648 O O . ALA A 1 214 ? -8.857 5.456 25.019 1.00 98.44 214 ALA A O 1
ATOM 1649 N N . CYS A 1 215 ? -10.192 3.913 25.957 1.00 98.12 215 CYS A N 1
ATOM 1650 C CA . CYS A 1 215 ? -9.591 2.807 25.225 1.00 98.12 215 CYS A CA 1
ATOM 1651 C C . CYS A 1 215 ? -10.040 2.864 23.755 1.00 98.12 215 CYS A C 1
ATOM 1653 O O . CYS A 1 215 ? -11.220 3.050 23.470 1.00 98.12 215 CYS A O 1
ATOM 1655 N N . THR A 1 216 ? -9.112 2.700 22.810 1.00 98.19 216 THR A N 1
ATOM 1656 C CA . THR A 1 216 ? -9.406 2.781 21.370 1.00 98.19 216 THR A CA 1
ATOM 1657 C C . THR A 1 216 ? -9.144 1.454 20.672 1.00 98.19 216 THR A C 1
ATOM 1659 O O . THR A 1 216 ? -8.115 0.813 20.890 1.00 98.19 216 THR A O 1
ATOM 1662 N N . ILE A 1 217 ? -10.080 1.047 19.817 1.00 97.81 217 ILE A N 1
ATOM 1663 C CA . ILE A 1 217 ? -10.015 -0.165 18.998 1.00 97.81 217 ILE A CA 1
ATOM 1664 C C . ILE A 1 217 ? -10.217 0.241 17.540 1.00 97.81 217 ILE A C 1
ATOM 1666 O O . ILE A 1 217 ? -11.172 0.942 17.215 1.00 97.81 217 ILE A O 1
ATOM 1670 N N . ALA A 1 218 ? -9.338 -0.222 16.654 1.00 94.31 218 ALA A N 1
ATOM 1671 C CA . ALA A 1 218 ? -9.462 -0.012 15.217 1.00 94.31 218 ALA A CA 1
ATOM 1672 C C . ALA A 1 218 ? -9.764 -1.336 14.506 1.00 94.31 218 ALA A C 1
ATOM 1674 O O . ALA A 1 218 ? -9.106 -2.346 14.760 1.00 94.31 218 ALA A O 1
ATOM 1675 N N . VAL A 1 219 ? -10.735 -1.313 13.594 1.00 92.31 219 VAL A N 1
ATOM 1676 C CA . VAL A 1 219 ? -11.046 -2.413 12.673 1.00 92.31 219 VAL A CA 1
ATOM 1677 C C . VAL A 1 219 ? -10.757 -1.929 11.254 1.00 92.31 219 VAL A C 1
ATOM 1679 O O . VAL A 1 219 ? -11.420 -1.020 10.756 1.00 92.31 219 VAL A O 1
ATOM 1682 N N . THR A 1 220 ? -9.738 -2.514 10.623 1.00 86.88 220 THR A N 1
ATOM 1683 C CA . THR A 1 220 ? -9.200 -2.080 9.324 1.00 86.88 220 THR A CA 1
ATOM 1684 C C . THR A 1 220 ? -8.678 -3.265 8.515 1.00 86.88 220 THR A C 1
ATOM 1686 O O . THR A 1 220 ? -8.322 -4.299 9.082 1.00 86.88 220 THR A O 1
ATOM 1689 N N . ASN A 1 221 ? -8.621 -3.108 7.191 1.00 76.38 221 ASN A N 1
ATOM 1690 C CA . ASN A 1 221 ? -7.968 -4.053 6.284 1.00 76.38 221 ASN A CA 1
ATOM 1691 C C . ASN A 1 221 ? -6.488 -3.697 6.022 1.00 76.38 221 ASN A C 1
ATOM 1693 O O . ASN A 1 221 ? -5.714 -4.530 5.551 1.00 76.38 221 ASN A O 1
ATOM 1697 N N . SER A 1 222 ? -6.077 -2.466 6.342 1.00 57.38 222 SER A N 1
ATOM 1698 C CA . SER A 1 222 ? -4.686 -2.019 6.263 1.00 57.38 222 SER A CA 1
ATOM 1699 C C . SER A 1 222 ? -4.076 -1.996 7.658 1.00 57.38 222 SER A C 1
ATOM 1701 O O . SER A 1 222 ? -4.427 -1.163 8.492 1.00 57.38 222 SER A O 1
ATOM 1703 N N . MET A 1 223 ? -3.167 -2.929 7.924 1.00 52.25 223 MET A N 1
ATOM 1704 C CA . MET A 1 223 ? -2.330 -2.901 9.117 1.00 52.25 223 MET A CA 1
ATOM 1705 C C . MET A 1 223 ? -0.882 -2.639 8.699 1.00 52.25 223 MET A C 1
ATOM 1707 O O . MET A 1 223 ? -0.085 -3.564 8.561 1.00 52.25 223 MET A O 1
ATOM 1711 N N . GLU A 1 224 ? -0.528 -1.360 8.540 1.00 49.69 224 GLU A N 1
ATOM 1712 C CA . GLU A 1 224 ? 0.791 -0.901 8.985 1.00 49.69 224 GLU A CA 1
ATOM 1713 C C . GLU A 1 224 ? 0.780 -0.930 10.516 1.00 49.69 224 GLU A C 1
ATOM 1715 O O . GLU A 1 224 ? 0.474 0.054 11.184 1.00 49.69 224 GLU A O 1
ATOM 1720 N N . VAL A 1 225 ? 1.049 -2.095 11.099 1.00 42.88 225 VAL A N 1
ATOM 1721 C CA . VAL A 1 225 ? 1.252 -2.194 12.545 1.00 42.88 225 VAL A CA 1
ATOM 1722 C C . VAL A 1 225 ? 2.755 -2.112 12.788 1.00 42.88 225 VAL A C 1
ATOM 1724 O O . VAL A 1 225 ? 3.517 -2.986 12.379 1.00 42.88 225 VAL A O 1
ATOM 1727 N N . ASP A 1 226 ? 3.172 -1.013 13.417 1.00 42.34 226 ASP A N 1
ATOM 1728 C CA . ASP A 1 226 ? 4.530 -0.740 13.912 1.00 42.34 226 ASP A CA 1
ATOM 1729 C C . ASP A 1 226 ? 5.609 -0.423 12.857 1.00 42.34 226 ASP A C 1
ATOM 1731 O O . ASP A 1 226 ? 6.779 -0.765 13.046 1.00 42.34 226 ASP A O 1
ATOM 1735 N N . GLY A 1 227 ? 5.255 0.200 11.725 1.00 47.62 227 GLY A N 1
ATOM 1736 C CA . GLY A 1 227 ? 6.224 0.502 10.654 1.00 47.62 227 GLY A CA 1
ATOM 1737 C C . GLY A 1 227 ? 6.838 -0.756 10.020 1.00 47.62 227 GLY A C 1
ATOM 1738 O O . GLY A 1 227 ? 7.869 -0.697 9.344 1.00 47.62 227 GLY A O 1
ATOM 1739 N N . LYS A 1 228 ? 6.223 -1.920 10.263 1.00 39.31 228 LYS A N 1
ATOM 1740 C CA . LYS A 1 228 ? 6.634 -3.192 9.688 1.00 39.31 228 LYS A CA 1
ATOM 1741 C C . LYS A 1 228 ? 5.863 -3.435 8.407 1.00 39.31 228 LYS A C 1
ATOM 1743 O O . LYS A 1 228 ? 4.641 -3.529 8.375 1.00 39.31 228 LYS A O 1
ATOM 1748 N N . TRP A 1 229 ? 6.645 -3.565 7.352 1.00 47.50 229 TRP A N 1
ATOM 1749 C CA . TRP A 1 229 ? 6.207 -3.952 6.031 1.00 47.50 229 TRP A CA 1
ATOM 1750 C C . TRP A 1 229 ? 5.537 -5.334 6.093 1.00 47.50 229 TRP A C 1
ATOM 1752 O O . TRP A 1 229 ? 6.004 -6.230 6.798 1.00 47.50 229 TRP A O 1
ATOM 1762 N N . ARG A 1 230 ? 4.470 -5.531 5.305 1.00 43.75 230 ARG A N 1
ATOM 1763 C CA . ARG A 1 230 ? 3.772 -6.826 5.139 1.00 43.75 230 ARG A CA 1
ATOM 1764 C C . ARG A 1 230 ? 4.701 -7.957 4.645 1.00 43.75 230 ARG A C 1
ATOM 1766 O O . ARG A 1 230 ? 4.374 -9.130 4.794 1.00 43.75 230 ARG A O 1
ATOM 1773 N N . PHE A 1 231 ? 5.863 -7.606 4.088 1.00 50.34 231 PHE A N 1
ATOM 1774 C CA . PHE A 1 231 ? 6.943 -8.496 3.644 1.00 50.34 231 PHE A CA 1
ATOM 1775 C C . PHE A 1 231 ? 8.292 -8.036 4.223 1.00 50.34 231 PHE A C 1
ATOM 1777 O O . PHE A 1 231 ? 8.359 -6.999 4.877 1.00 50.34 231 PHE A O 1
ATOM 1784 N N . THR A 1 232 ? 9.390 -8.761 3.964 1.00 61.06 232 THR A N 1
ATOM 1785 C CA . THR A 1 232 ? 10.748 -8.290 4.300 1.00 61.06 232 THR A CA 1
ATOM 1786 C C . THR A 1 232 ? 10.956 -6.873 3.760 1.00 61.06 232 THR A C 1
ATOM 1788 O O . THR A 1 232 ? 10.835 -6.653 2.554 1.00 61.06 232 THR A O 1
ATOM 1791 N N . SER A 1 233 ? 11.256 -5.915 4.643 1.00 55.09 233 SER A N 1
ATOM 1792 C CA . SER A 1 233 ? 11.497 -4.526 4.251 1.00 55.09 233 SER A CA 1
ATOM 1793 C C . SER A 1 233 ? 12.606 -4.458 3.197 1.00 55.09 233 SER A C 1
ATOM 1795 O O . SER A 1 233 ? 13.595 -5.193 3.316 1.00 55.09 233 SER A O 1
ATOM 1797 N N . PRO A 1 234 ? 12.508 -3.577 2.185 1.00 74.19 234 PRO A N 1
ATOM 1798 C CA . PRO A 1 234 ? 13.577 -3.373 1.213 1.00 74.19 234 PRO A CA 1
ATOM 1799 C C . PRO A 1 234 ? 14.711 -2.557 1.855 1.00 74.19 234 PRO A C 1
ATOM 1801 O O . PRO A 1 234 ? 15.029 -1.454 1.423 1.00 74.19 234 PRO A O 1
ATOM 1804 N N . THR A 1 235 ? 15.313 -3.100 2.917 1.00 76.12 235 THR A N 1
ATOM 1805 C CA . THR A 1 235 ? 16.205 -2.402 3.851 1.00 76.12 235 THR A CA 1
ATOM 1806 C C . THR A 1 235 ? 17.334 -1.683 3.128 1.00 76.12 235 THR A C 1
ATOM 1808 O O . THR A 1 235 ? 17.587 -0.521 3.408 1.00 76.12 235 THR A O 1
ATOM 1811 N N . HIS A 1 236 ? 17.957 -2.328 2.139 1.00 85.12 236 HIS A N 1
ATOM 1812 C CA . HIS A 1 236 ? 19.026 -1.714 1.350 1.00 85.12 236 HIS A CA 1
ATOM 1813 C C . HIS A 1 236 ? 18.551 -0.497 0.543 1.00 85.12 236 HIS A C 1
ATOM 1815 O O . HIS A 1 236 ? 19.269 0.490 0.471 1.00 85.12 236 HIS A O 1
ATOM 1821 N N . VAL A 1 237 ? 17.340 -0.536 -0.025 1.00 82.81 237 VAL A N 1
ATOM 1822 C CA . VAL A 1 237 ? 16.780 0.582 -0.805 1.00 82.81 237 VAL A CA 1
ATOM 1823 C C . VAL A 1 237 ? 16.417 1.744 0.113 1.00 82.81 237 VAL A C 1
ATOM 1825 O O . VAL A 1 237 ? 16.723 2.889 -0.198 1.00 82.81 237 VAL A O 1
ATOM 1828 N N . VAL A 1 238 ? 15.814 1.454 1.268 1.00 81.62 238 VAL A N 1
ATOM 1829 C CA . VAL A 1 238 ? 15.455 2.480 2.258 1.00 81.62 238 VAL A CA 1
ATOM 1830 C C . VAL A 1 238 ? 16.706 3.131 2.848 1.00 81.62 238 VAL A C 1
ATOM 1832 O O . VAL A 1 238 ? 16.749 4.351 2.971 1.00 81.62 238 VAL A O 1
ATOM 1835 N N . LEU A 1 239 ? 17.742 2.346 3.164 1.00 85.38 239 LEU A N 1
ATOM 1836 C CA . LEU A 1 239 ? 19.024 2.874 3.634 1.00 85.38 239 LEU A CA 1
ATOM 1837 C C . LEU A 1 239 ? 19.724 3.711 2.559 1.00 85.38 239 LEU A C 1
ATOM 1839 O O . LEU A 1 239 ? 20.212 4.791 2.874 1.00 85.38 239 LEU A O 1
ATOM 1843 N N . ALA A 1 240 ? 19.733 3.255 1.302 1.00 88.38 240 ALA A N 1
ATOM 1844 C CA . ALA A 1 240 ? 20.304 4.015 0.192 1.00 88.38 240 ALA A CA 1
ATOM 1845 C C . ALA A 1 240 ? 19.565 5.344 -0.025 1.00 88.38 240 ALA A C 1
ATOM 1847 O O . ALA A 1 240 ? 20.200 6.380 -0.182 1.00 88.38 240 ALA A O 1
ATOM 1848 N N . PHE A 1 241 ? 18.230 5.337 0.032 1.00 90.94 241 PHE A N 1
ATOM 1849 C CA . PHE A 1 241 ? 17.434 6.557 -0.085 1.00 90.94 241 PHE A CA 1
ATOM 1850 C C . PHE A 1 241 ? 17.675 7.514 1.088 1.00 90.94 241 PHE A C 1
ATOM 1852 O O . PHE A 1 241 ? 17.905 8.700 0.875 1.00 90.94 241 PHE A O 1
ATOM 1859 N N . ALA A 1 242 ? 17.689 7.006 2.323 1.00 90.94 242 ALA A N 1
ATOM 1860 C CA . ALA A 1 242 ? 17.978 7.817 3.503 1.00 90.94 242 ALA A CA 1
ATOM 1861 C C . ALA A 1 242 ? 19.381 8.442 3.446 1.00 90.94 242 ALA A C 1
ATOM 1863 O O . ALA A 1 242 ? 19.555 9.590 3.846 1.00 90.94 242 ALA A O 1
ATOM 1864 N N . GLN A 1 243 ? 20.371 7.708 2.933 1.00 94.94 243 GLN A N 1
ATOM 1865 C CA . GLN A 1 243 ? 21.717 8.227 2.717 1.00 94.94 243 GLN A CA 1
ATOM 1866 C C . GLN A 1 243 ? 21.740 9.305 1.619 1.00 94.94 243 GLN A C 1
ATOM 1868 O O . GLN A 1 243 ? 22.268 10.387 1.855 1.00 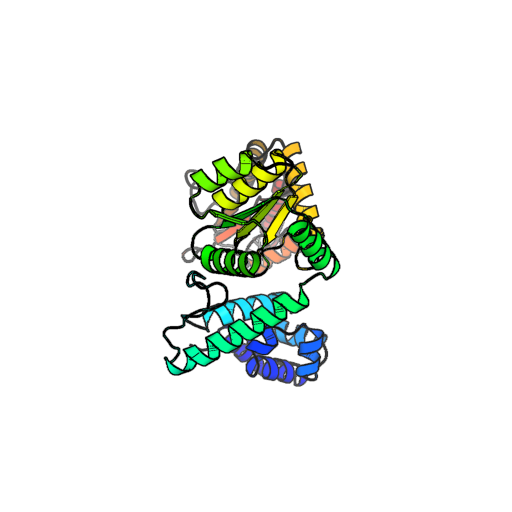94.94 243 GLN A O 1
ATOM 1873 N N . ALA A 1 244 ? 21.067 9.078 0.486 1.00 92.88 244 ALA A N 1
ATOM 1874 C CA . ALA A 1 244 ? 20.962 10.059 -0.598 1.00 92.88 244 ALA A CA 1
ATOM 1875 C C . ALA A 1 244 ? 20.285 11.376 -0.164 1.00 92.88 244 ALA A C 1
ATOM 1877 O O . ALA A 1 244 ? 20.611 12.444 -0.684 1.00 92.88 244 ALA A O 1
ATOM 1878 N N . MET A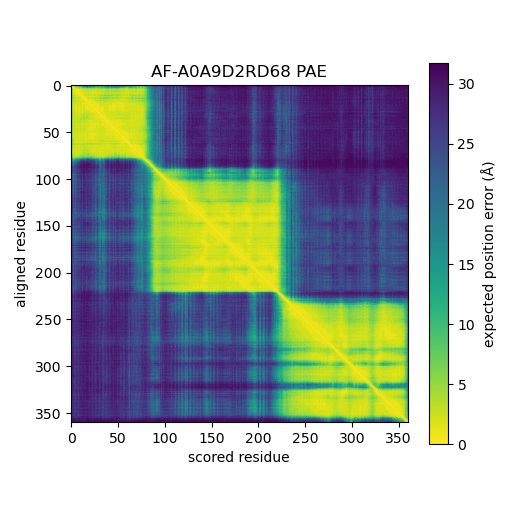 1 245 ? 19.349 11.315 0.792 1.00 95.19 245 MET A N 1
ATOM 1879 C CA . MET A 1 245 ? 18.726 12.507 1.381 1.00 95.19 245 MET A CA 1
ATOM 1880 C C . MET A 1 245 ? 19.704 13.303 2.254 1.00 95.19 245 MET A C 1
ATOM 1882 O O . MET A 1 245 ? 19.716 14.527 2.166 1.00 95.19 245 MET A O 1
ATOM 1886 N N . LYS A 1 246 ? 20.560 12.633 3.039 1.00 95.81 246 LYS A N 1
ATOM 1887 C CA . LYS A 1 246 ? 21.616 13.308 3.815 1.00 95.81 246 LYS A CA 1
ATOM 1888 C C . LYS A 1 246 ? 22.631 13.986 2.904 1.00 95.81 246 LYS A C 1
ATOM 1890 O O . LYS A 1 246 ? 22.943 15.148 3.109 1.00 95.81 246 LYS A O 1
ATOM 1895 N N . GLU A 1 247 ? 23.077 13.290 1.862 1.00 94.56 247 GLU A N 1
ATOM 1896 C CA . GLU A 1 247 ? 24.004 13.842 0.865 1.00 94.56 247 GLU A CA 1
ATOM 1897 C C . GLU A 1 247 ? 23.394 15.046 0.130 1.00 94.56 247 GLU A C 1
ATOM 1899 O O . GLU A 1 247 ? 24.083 16.022 -0.144 1.00 94.56 247 GLU A O 1
ATOM 1904 N N . LEU A 1 248 ? 22.082 15.022 -0.151 1.00 94.81 248 LEU A N 1
ATOM 1905 C CA . LEU A 1 248 ? 21.365 16.179 -0.699 1.00 94.81 248 LEU A CA 1
ATOM 1906 C C . LEU A 1 248 ? 21.369 17.371 0.261 1.00 94.81 248 LEU A C 1
ATOM 1908 O O . LEU A 1 248 ? 21.559 18.499 -0.186 1.00 94.81 248 LEU A O 1
ATOM 1912 N N . GLU A 1 249 ? 21.141 17.148 1.554 1.00 96.12 249 GLU A N 1
ATOM 1913 C CA . GLU A 1 249 ? 21.186 18.210 2.564 1.00 96.12 249 GLU A CA 1
ATOM 1914 C C . GLU A 1 249 ? 22.603 18.776 2.731 1.00 96.12 249 GLU A C 1
ATOM 1916 O O . GLU A 1 249 ? 22.769 19.996 2.721 1.00 96.12 249 GLU A O 1
ATOM 1921 N N . GLU A 1 250 ? 23.620 17.913 2.806 1.00 96.19 250 GLU A N 1
ATOM 1922 C CA . GLU A 1 250 ? 25.039 18.286 2.903 1.00 96.19 250 GLU A CA 1
ATOM 1923 C C . GLU A 1 250 ? 25.517 19.090 1.686 1.00 96.19 250 GLU A C 1
ATOM 1925 O O . GLU A 1 250 ? 26.268 20.053 1.836 1.00 96.19 250 GLU A O 1
ATOM 1930 N N . GLU A 1 251 ? 25.035 18.749 0.488 1.00 94.75 251 GLU A N 1
ATOM 1931 C CA . GLU A 1 251 ? 25.308 19.493 -0.745 1.00 94.75 251 GLU A CA 1
ATOM 1932 C C . GLU A 1 251 ? 24.679 20.904 -0.746 1.00 94.75 251 GLU A C 1
ATOM 1934 O O . GLU A 1 251 ? 25.114 21.772 -1.503 1.00 94.75 251 GLU A O 1
ATOM 1939 N N . GLY A 1 252 ? 23.683 21.174 0.107 1.00 96.31 252 GLY A N 1
ATOM 1940 C CA . GLY A 1 252 ? 22.948 22.445 0.152 1.00 96.31 252 GLY A CA 1
ATOM 1941 C C . GLY A 1 252 ? 21.562 22.387 -0.499 1.00 96.31 252 GLY A C 1
ATOM 1942 O O . GLY A 1 252 ? 21.026 23.408 -0.938 1.00 96.31 252 GLY A O 1
ATOM 1943 N N . GLY A 1 253 ? 20.976 21.193 -0.576 1.00 95.75 253 GLY A N 1
ATOM 1944 C CA . GLY A 1 253 ? 19.624 20.950 -1.056 1.00 95.75 253 GLY A CA 1
ATOM 1945 C C . GLY A 1 253 ? 19.480 20.979 -2.578 1.00 95.75 253 GLY A C 1
ATOM 1946 O O . GLY A 1 253 ? 20.443 20.955 -3.348 1.00 95.75 253 GLY A O 1
ATOM 1947 N N . ILE A 1 254 ? 18.223 21.029 -3.025 1.00 95.56 254 ILE A N 1
ATOM 1948 C CA . ILE A 1 254 ? 17.852 20.942 -4.447 1.00 95.56 254 ILE A CA 1
ATOM 1949 C C . ILE A 1 254 ? 18.500 22.066 -5.264 1.00 95.56 254 ILE A C 1
ATOM 1951 O O . ILE A 1 254 ? 18.942 21.833 -6.387 1.00 95.56 254 ILE A O 1
ATOM 1955 N N . GLU A 1 255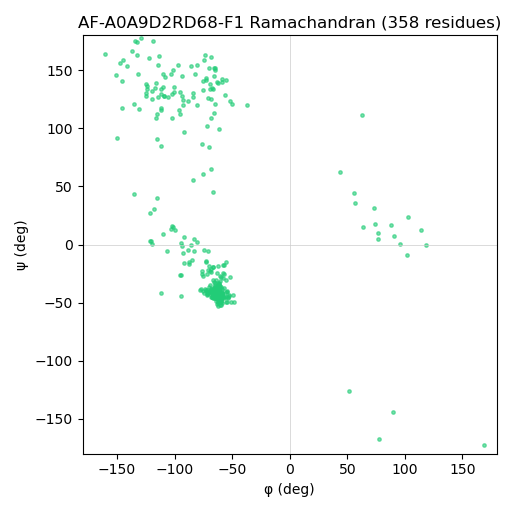 ? 18.592 23.274 -4.706 1.00 96.62 255 GLU A N 1
ATOM 1956 C CA . GLU A 1 255 ? 19.170 24.421 -5.408 1.00 96.62 255 GLU A CA 1
ATOM 1957 C C . GLU A 1 255 ? 20.659 24.229 -5.711 1.00 96.62 255 GLU A C 1
ATOM 1959 O O . GLU A 1 255 ? 21.099 24.515 -6.825 1.00 96.62 255 GLU A O 1
ATOM 1964 N N . ALA A 1 256 ? 21.438 23.726 -4.749 1.00 96.38 256 ALA A N 1
ATOM 1965 C CA . ALA A 1 256 ? 22.863 23.474 -4.942 1.00 96.38 256 ALA A CA 1
ATOM 1966 C C . ALA A 1 256 ? 23.109 22.362 -5.967 1.00 96.38 256 ALA A C 1
ATOM 1968 O O . ALA A 1 256 ? 23.894 22.550 -6.899 1.00 96.38 256 ALA A O 1
ATOM 1969 N N . ARG A 1 257 ? 22.345 21.268 -5.881 1.00 95.81 257 ARG A N 1
ATOM 1970 C CA . ARG A 1 257 ? 22.402 20.176 -6.860 1.00 95.81 257 ARG A CA 1
ATOM 1971 C C . ARG A 1 257 ? 22.007 20.625 -8.263 1.00 95.81 257 ARG A C 1
ATOM 1973 O O . ARG A 1 257 ? 22.671 20.281 -9.239 1.00 95.81 257 ARG A O 1
ATOM 1980 N N . SER A 1 258 ? 20.968 21.454 -8.373 1.00 95.44 258 SER A N 1
ATOM 1981 C CA . SER A 1 258 ? 20.558 22.046 -9.648 1.00 95.44 258 SER A CA 1
ATOM 1982 C C . SER A 1 258 ? 21.657 22.926 -10.248 1.00 95.44 258 SER A C 1
ATOM 1984 O O . SER A 1 258 ? 21.864 22.885 -11.464 1.00 95.44 258 SER A O 1
ATOM 1986 N N . ARG A 1 259 ? 22.383 23.703 -9.427 1.00 95.94 259 ARG A N 1
ATOM 1987 C CA . ARG A 1 259 ? 23.543 24.485 -9.887 1.00 95.94 259 ARG A CA 1
ATOM 1988 C C . ARG A 1 259 ? 24.646 23.575 -10.417 1.00 95.94 259 ARG A C 1
ATOM 1990 O O . ARG A 1 259 ? 25.051 23.763 -11.559 1.00 95.94 259 ARG A O 1
ATOM 1997 N N . ARG A 1 260 ? 25.038 22.538 -9.666 1.00 96.56 260 ARG A N 1
ATOM 1998 C CA . ARG A 1 260 ? 26.059 21.571 -10.107 1.00 96.56 260 ARG A CA 1
ATOM 1999 C C . ARG A 1 260 ? 25.686 20.900 -11.427 1.00 96.56 260 ARG A C 1
ATOM 2001 O O . ARG A 1 260 ? 26.507 20.836 -12.335 1.00 96.56 260 ARG A O 1
ATOM 2008 N N . TYR A 1 261 ? 24.444 20.438 -11.573 1.00 96.56 261 TYR A N 1
ATOM 2009 C CA . TYR A 1 261 ? 23.992 19.834 -12.832 1.00 96.56 261 TYR A CA 1
ATOM 2010 C C . TYR A 1 261 ? 24.055 20.833 -13.988 1.00 96.56 261 TYR A C 1
ATOM 2012 O O . TYR A 1 261 ? 24.530 20.491 -15.065 1.00 96.56 261 TYR A O 1
ATOM 2020 N N . THR A 1 262 ? 23.661 22.084 -13.759 1.00 95.31 262 THR A N 1
ATOM 2021 C CA . THR A 1 262 ? 23.726 23.137 -14.783 1.00 95.31 262 THR A CA 1
ATOM 2022 C C . THR A 1 262 ? 25.168 23.461 -15.188 1.00 95.31 262 THR A C 1
ATOM 2024 O O . THR A 1 262 ? 25.461 23.600 -16.375 1.00 95.31 262 THR A O 1
ATOM 2027 N N . GLU A 1 263 ? 26.087 23.545 -14.227 1.00 96.19 263 GLU A N 1
ATOM 2028 C CA . GLU A 1 263 ? 27.508 23.813 -14.472 1.00 96.19 263 GLU A CA 1
ATOM 2029 C C . GLU A 1 263 ? 28.189 22.658 -15.214 1.00 96.19 263 GLU A C 1
ATOM 2031 O O . GLU A 1 263 ? 28.856 22.889 -16.224 1.00 96.19 263 GLU A O 1
ATOM 2036 N N . ASN A 1 264 ? 27.948 21.415 -14.784 1.00 97.25 264 ASN A N 1
ATOM 2037 C CA . ASN A 1 264 ? 2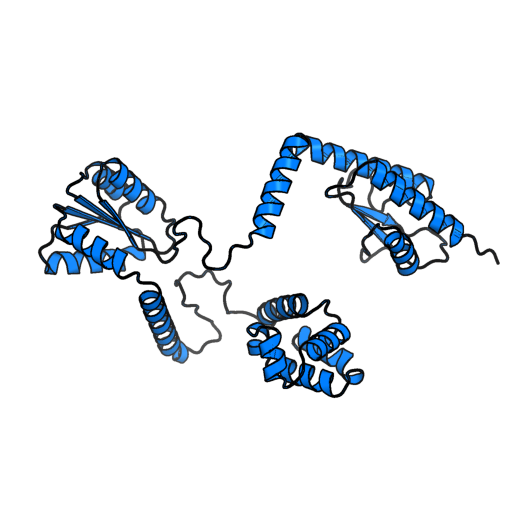8.430 20.218 -15.475 1.00 97.25 264 ASN A CA 1
ATOM 2038 C C . ASN A 1 264 ? 27.902 20.147 -16.910 1.00 97.25 264 ASN A C 1
ATOM 2040 O O . ASN A 1 264 ? 28.652 19.834 -17.831 1.00 97.25 264 ASN A O 1
ATOM 2044 N N . ASN A 1 265 ? 26.619 20.457 -17.110 1.00 96.06 265 ASN A N 1
ATOM 2045 C CA . ASN A 1 265 ? 25.995 20.470 -18.427 1.00 96.06 265 ASN A CA 1
ATOM 2046 C C . ASN A 1 265 ? 26.650 21.489 -19.363 1.00 96.06 265 ASN A C 1
ATOM 2048 O O . ASN A 1 265 ? 26.982 21.166 -20.504 1.00 96.06 265 ASN A O 1
ATOM 2052 N N . ARG A 1 266 ? 26.883 22.706 -18.861 1.00 95.38 266 ARG A N 1
ATOM 2053 C CA . ARG A 1 266 ? 27.558 23.768 -19.608 1.00 95.38 266 ARG A CA 1
ATOM 2054 C C . ARG A 1 266 ? 28.980 23.362 -19.989 1.00 95.38 266 ARG A C 1
ATOM 2056 O O . ARG A 1 266 ? 29.348 23.509 -21.151 1.00 95.38 266 ARG A O 1
ATOM 2063 N N . LEU A 1 267 ? 29.748 22.835 -19.036 1.00 97.12 267 LEU A N 1
ATOM 2064 C CA . LEU A 1 267 ? 31.116 22.379 -19.279 1.00 97.12 267 LEU A CA 1
ATOM 2065 C C . LEU A 1 267 ? 31.158 21.236 -20.298 1.00 97.12 267 LEU A C 1
ATOM 2067 O O . LEU A 1 267 ? 32.006 21.228 -21.185 1.00 97.12 267 LEU A O 1
ATOM 2071 N N . LEU A 1 268 ? 30.223 20.292 -20.196 1.00 96.69 268 LEU A N 1
ATOM 2072 C CA . LEU A 1 268 ? 30.091 19.196 -21.145 1.00 96.69 268 LEU A CA 1
ATOM 2073 C C . LEU A 1 268 ? 29.841 19.729 -22.560 1.00 96.69 268 LEU A C 1
ATOM 2075 O O . LEU A 1 268 ? 30.527 19.323 -23.488 1.00 96.69 268 LEU A O 1
ATOM 2079 N N . ILE A 1 269 ? 28.898 20.660 -22.736 1.00 95.75 269 ILE A N 1
ATOM 2080 C CA . ILE A 1 269 ? 28.612 21.262 -24.048 1.00 95.75 269 ILE A CA 1
ATOM 2081 C C . ILE A 1 269 ? 29.836 22.007 -24.596 1.00 95.75 269 ILE A C 1
ATOM 2083 O O . ILE A 1 269 ? 30.149 21.862 -25.775 1.00 95.75 269 ILE A O 1
ATOM 2087 N N . GLU A 1 270 ? 30.539 22.769 -23.757 1.00 96.19 270 GLU A N 1
ATOM 2088 C CA . GLU A 1 270 ? 31.761 23.487 -24.135 1.00 96.19 270 GLU A CA 1
ATOM 2089 C C . GLU A 1 270 ? 32.848 22.525 -24.635 1.00 96.19 270 GLU A C 1
ATOM 2091 O O . GLU A 1 270 ? 33.339 22.672 -25.754 1.00 96.19 270 GLU A O 1
ATOM 2096 N N . LYS A 1 271 ? 33.157 21.486 -23.852 1.00 96.94 271 LYS A N 1
ATOM 2097 C CA . LYS A 1 271 ? 34.179 20.482 -24.180 1.00 96.94 271 LYS A CA 1
ATOM 2098 C C . LYS A 1 271 ? 33.831 19.669 -25.421 1.00 96.94 271 LYS A C 1
ATOM 2100 O O . LYS A 1 271 ? 34.697 19.401 -26.247 1.00 96.94 271 LYS A O 1
ATOM 2105 N N . MET A 1 272 ? 32.563 19.306 -25.585 1.00 94.62 272 MET A N 1
ATOM 2106 C CA . MET A 1 272 ? 32.084 18.629 -26.792 1.00 94.62 272 MET A CA 1
ATOM 2107 C C . MET A 1 272 ? 32.197 19.544 -28.017 1.00 94.62 272 MET A C 1
ATOM 2109 O O . MET A 1 272 ? 32.629 19.098 -29.080 1.00 94.62 272 MET A O 1
ATOM 2113 N N . GLY A 1 273 ? 31.915 20.840 -27.850 1.00 93.88 273 GLY A N 1
ATOM 2114 C CA . GLY A 1 273 ? 32.094 21.858 -28.882 1.00 93.88 273 GLY A CA 1
ATOM 2115 C C . GLY A 1 273 ? 33.548 22.024 -29.333 1.00 93.88 273 GLY A C 1
ATOM 2116 O O . GLY A 1 273 ? 33.788 22.149 -30.533 1.00 93.88 273 GLY A O 1
ATOM 2117 N N . GLU A 1 274 ? 34.522 21.946 -28.416 1.00 94.31 274 GLU A N 1
ATOM 2118 C CA . GLU A 1 274 ? 35.963 21.926 -28.746 1.00 94.31 274 GLU A CA 1
ATOM 2119 C C . GLU A 1 274 ? 36.333 20.755 -29.679 1.00 94.31 274 GLU A C 1
ATOM 2121 O O . GLU A 1 274 ? 37.259 20.873 -30.479 1.00 94.31 274 GLU A O 1
ATOM 2126 N N . MET A 1 275 ? 35.587 19.646 -29.613 1.00 92.06 275 MET A N 1
ATOM 2127 C CA . MET A 1 275 ? 35.746 18.459 -30.466 1.00 92.06 275 MET A CA 1
ATOM 2128 C C . MET A 1 275 ? 34.872 18.500 -31.735 1.00 92.06 275 MET A C 1
ATOM 2130 O O . MET A 1 275 ? 34.791 17.516 -32.466 1.00 92.06 275 MET A O 1
ATOM 2134 N N . GLY A 1 276 ? 34.184 19.616 -32.001 1.00 91.19 276 GLY A N 1
ATOM 2135 C CA . GLY A 1 276 ? 33.267 19.758 -33.137 1.00 91.19 276 GLY A CA 1
ATOM 2136 C C . GLY A 1 276 ? 31.911 19.064 -32.952 1.00 91.19 276 GLY A C 1
ATOM 2137 O O . GLY A 1 276 ? 31.132 18.977 -33.902 1.00 91.19 276 GLY A O 1
ATOM 2138 N N . ILE A 1 277 ? 31.596 18.589 -31.744 1.00 92.06 277 ILE A N 1
ATOM 2139 C CA . ILE A 1 277 ? 30.340 17.906 -31.429 1.00 92.06 277 ILE A CA 1
ATOM 2140 C C . ILE A 1 277 ? 29.349 18.908 -30.840 1.00 92.06 277 ILE A C 1
ATOM 2142 O O . ILE A 1 277 ? 29.543 19.453 -29.755 1.00 92.06 277 ILE A O 1
ATOM 2146 N N . ARG A 1 278 ? 28.242 19.134 -31.552 1.00 92.56 278 ARG A N 1
ATOM 2147 C CA . ARG A 1 278 ? 27.220 20.122 -31.179 1.00 92.56 278 ARG A CA 1
ATOM 2148 C C . ARG A 1 278 ? 25.965 19.483 -30.566 1.00 92.56 278 ARG A C 1
ATOM 2150 O O . ARG A 1 278 ? 25.588 18.376 -30.968 1.00 92.56 278 ARG A O 1
ATOM 2157 N N . PRO A 1 279 ? 25.294 20.161 -29.614 1.00 93.69 279 PRO A N 1
ATOM 2158 C CA . PRO A 1 279 ? 24.015 19.704 -29.083 1.00 93.69 279 PRO A CA 1
ATOM 2159 C C . PRO A 1 279 ? 22.920 19.732 -30.162 1.00 93.69 279 PRO A C 1
ATOM 2161 O O . PRO A 1 279 ? 22.971 20.523 -31.104 1.00 93.69 279 PRO A O 1
ATOM 2164 N N . TYR A 1 280 ? 21.930 18.850 -30.018 1.00 91.00 280 TYR A N 1
ATOM 2165 C CA . TYR A 1 280 ? 20.784 18.725 -30.925 1.00 91.00 280 TYR A CA 1
ATOM 2166 C C . TYR A 1 280 ? 19.777 19.869 -30.758 1.00 91.00 280 TYR A C 1
ATOM 2168 O O . TYR A 1 280 ? 19.211 20.353 -31.735 1.00 91.00 280 TYR A O 1
ATOM 2176 N N . ILE A 1 281 ? 19.568 20.301 -29.514 1.00 89.75 281 ILE A N 1
ATOM 2177 C CA . ILE A 1 281 ? 18.641 21.370 -29.141 1.00 89.75 281 ILE A CA 1
ATOM 2178 C C . ILE A 1 281 ? 19.455 22.598 -28.727 1.00 89.75 281 ILE A C 1
ATOM 2180 O O . ILE A 1 281 ? 20.518 22.476 -28.119 1.00 89.75 281 ILE A O 1
ATOM 2184 N N . ASP A 1 282 ? 18.949 23.783 -29.064 1.00 85.81 282 ASP A N 1
ATOM 2185 C CA . ASP A 1 282 ? 19.557 25.047 -28.658 1.00 85.81 282 ASP A CA 1
ATOM 2186 C C . ASP A 1 282 ? 19.523 25.252 -27.131 1.00 85.81 282 ASP A C 1
ATOM 2188 O O . ASP A 1 282 ? 18.609 24.803 -26.435 1.00 85.81 282 ASP A O 1
ATOM 2192 N N . SER A 1 283 ? 20.500 26.007 -26.624 1.00 83.00 283 SER A N 1
ATOM 2193 C CA . SER A 1 283 ? 20.665 26.331 -25.201 1.00 83.00 283 SER A CA 1
ATOM 2194 C C . SER A 1 283 ? 19.409 26.897 -24.520 1.00 83.00 283 SER A C 1
ATOM 2196 O O . SER A 1 283 ? 19.213 26.676 -23.329 1.00 83.00 283 SER A O 1
ATOM 2198 N N . THR A 1 284 ? 18.522 27.566 -25.264 1.00 84.88 284 THR A N 1
ATOM 2199 C CA . THR A 1 284 ? 17.259 28.128 -24.751 1.00 84.88 284 THR A CA 1
ATOM 2200 C C . THR A 1 284 ? 16.217 27.083 -24.339 1.00 84.88 284 THR A C 1
ATOM 2202 O O . THR A 1 284 ? 15.328 27.398 -23.551 1.00 84.88 284 THR A O 1
ATOM 2205 N N . HIS A 1 285 ? 16.319 25.847 -24.839 1.00 87.12 285 HIS A N 1
ATOM 2206 C CA . HIS A 1 285 ? 15.361 24.761 -24.576 1.00 87.12 285 HIS A CA 1
ATOM 2207 C C . HIS A 1 285 ? 16.020 23.537 -23.917 1.00 87.12 285 HIS A C 1
ATOM 2209 O O . HIS A 1 285 ? 15.371 22.512 -23.696 1.00 87.12 285 HIS A O 1
ATOM 2215 N N . GLN A 1 286 ? 17.317 23.626 -23.623 1.00 86.88 286 GLN A N 1
ATOM 2216 C CA . GLN A 1 286 ? 18.128 22.523 -23.127 1.00 86.88 286 GLN A CA 1
ATOM 2217 C C . GLN A 1 286 ? 17.991 22.382 -21.603 1.00 86.88 286 GLN A C 1
ATOM 2219 O O . GLN A 1 286 ? 18.196 23.330 -20.847 1.00 86.88 286 GLN A O 1
ATOM 2224 N N . GLY A 1 287 ? 17.662 21.173 -21.140 1.00 90.38 287 GLY A N 1
ATOM 2225 C CA . GLY A 1 287 ? 17.653 20.840 -19.713 1.00 90.38 287 GLY A CA 1
ATOM 2226 C C . GLY A 1 287 ? 19.062 20.531 -19.178 1.00 90.38 287 GLY A C 1
ATOM 2227 O O . GLY A 1 287 ? 19.902 20.049 -19.943 1.00 90.38 287 GLY A O 1
ATOM 2228 N N . PRO A 1 288 ? 19.320 20.710 -17.866 1.00 91.81 288 PRO A N 1
ATOM 2229 C CA . PRO A 1 288 ? 20.668 20.638 -17.287 1.00 91.81 288 PRO A CA 1
ATOM 2230 C C . PRO A 1 288 ? 21.157 19.212 -16.968 1.00 91.81 288 PRO A C 1
ATOM 2232 O O . PRO A 1 288 ? 22.195 19.044 -16.340 1.00 91.81 288 PRO A O 1
ATOM 2235 N N . ILE A 1 289 ? 20.393 18.176 -17.322 1.00 93.06 289 ILE A N 1
ATOM 2236 C CA . ILE A 1 289 ? 20.599 16.806 -16.819 1.00 93.06 289 ILE A CA 1
ATOM 2237 C C . ILE A 1 289 ? 21.072 15.850 -17.916 1.00 93.06 289 ILE A C 1
ATOM 2239 O O . ILE A 1 289 ? 21.919 14.994 -17.667 1.00 93.06 289 ILE A O 1
ATOM 2243 N N . ILE A 1 290 ? 20.493 15.950 -19.113 1.00 92.12 290 ILE A N 1
ATOM 2244 C CA . ILE A 1 290 ? 20.800 15.073 -20.245 1.00 92.12 290 ILE A CA 1
ATOM 2245 C C . ILE A 1 290 ? 20.940 15.941 -21.486 1.00 92.12 290 ILE A C 1
ATOM 2247 O O . ILE A 1 290 ? 19.976 16.589 -21.898 1.00 92.12 290 ILE A O 1
ATOM 2251 N N . THR A 1 291 ? 22.109 15.891 -22.117 1.00 92.62 291 THR A N 1
ATOM 2252 C CA . THR A 1 291 ? 22.345 16.553 -23.401 1.00 92.62 291 THR A CA 1
ATOM 2253 C C . THR A 1 291 ? 22.305 15.533 -24.522 1.00 92.62 291 THR A C 1
ATOM 2255 O O . THR A 1 291 ? 22.954 14.488 -24.460 1.00 92.62 291 THR A O 1
ATOM 2258 N N . THR A 1 292 ? 21.524 15.844 -25.554 1.00 91.94 292 THR A N 1
ATOM 2259 C CA . THR A 1 292 ? 21.532 15.095 -26.813 1.00 91.94 292 THR A CA 1
ATOM 2260 C C . THR A 1 292 ? 22.515 15.777 -27.753 1.00 91.94 292 THR A C 1
ATOM 2262 O O . THR A 1 292 ? 22.372 16.970 -28.006 1.00 91.94 292 THR A O 1
ATOM 2265 N N . PHE A 1 293 ? 23.492 15.038 -28.264 1.00 91.69 293 PHE A N 1
ATOM 2266 C CA . PHE A 1 293 ? 24.492 15.512 -29.215 1.00 91.69 293 PHE A CA 1
ATOM 2267 C C . PHE A 1 293 ? 24.264 14.885 -30.583 1.00 91.69 293 PHE A C 1
ATOM 2269 O O . PHE A 1 293 ? 23.837 13.731 -30.680 1.00 91.69 293 PHE A O 1
ATOM 2276 N N . PHE A 1 294 ? 24.567 15.638 -31.636 1.00 89.19 294 PHE A N 1
ATOM 2277 C CA . PHE A 1 294 ? 24.677 15.069 -32.972 1.00 89.19 294 PHE A CA 1
ATOM 2278 C C . PHE A 1 294 ? 25.855 14.101 -33.037 1.00 89.19 294 PHE A C 1
ATOM 2280 O O . PHE A 1 294 ? 26.897 14.325 -32.420 1.00 89.19 294 PHE A O 1
ATOM 2287 N N . TYR A 1 295 ? 25.694 13.041 -33.817 1.00 86.31 295 TYR A N 1
ATOM 2288 C CA . TYR A 1 295 ? 26.821 12.209 -34.203 1.00 86.31 295 TYR A CA 1
ATOM 2289 C C . TYR A 1 295 ? 27.820 13.042 -35.034 1.00 86.31 295 TYR A C 1
ATOM 2291 O O . TYR A 1 295 ? 27.368 13.860 -35.845 1.00 86.31 295 TYR A O 1
ATOM 2299 N N . PRO A 1 296 ? 29.147 12.895 -34.847 1.00 84.31 296 PRO A N 1
ATOM 2300 C CA . PRO A 1 296 ? 30.119 13.704 -35.580 1.00 84.31 296 PRO A CA 1
ATOM 2301 C C . PRO A 1 296 ? 29.980 13.528 -37.097 1.00 84.31 296 PRO A C 1
ATOM 2303 O O . PRO A 1 296 ? 29.770 12.418 -37.591 1.00 84.31 296 PRO A O 1
ATOM 2306 N N . GLU A 1 297 ? 30.103 14.616 -37.856 1.00 77.50 297 GLU A N 1
ATOM 2307 C CA . GLU A 1 297 ? 30.057 14.546 -39.318 1.00 77.50 297 GLU A CA 1
ATOM 2308 C C . GLU A 1 297 ? 31.310 13.836 -39.858 1.00 77.50 297 GLU A C 1
ATOM 2310 O O . GLU A 1 297 ? 32.418 14.094 -39.395 1.00 77.50 297 GLU A O 1
ATOM 2315 N N . LYS A 1 298 ? 31.137 12.962 -40.862 1.00 76.00 298 LYS A N 1
ATOM 2316 C CA . LYS A 1 298 ? 32.228 12.221 -41.531 1.00 76.00 298 LYS A CA 1
ATOM 2317 C C . LYS A 1 298 ? 33.098 11.371 -40.589 1.00 76.00 298 LYS A C 1
ATOM 2319 O O . LYS A 1 298 ? 34.298 11.263 -40.803 1.00 76.00 298 LYS A O 1
ATOM 2324 N N . CYS A 1 299 ? 32.509 10.776 -39.556 1.00 78.38 299 CYS A N 1
ATOM 2325 C CA . CYS A 1 299 ? 33.244 9.858 -38.693 1.00 78.38 299 CYS A CA 1
ATOM 2326 C C . CYS A 1 299 ? 33.328 8.436 -39.265 1.00 78.38 299 CYS A C 1
ATOM 2328 O O . CYS A 1 299 ? 32.396 7.950 -39.909 1.00 78.38 299 CYS A O 1
ATOM 2330 N N . HIS A 1 300 ? 34.442 7.759 -38.982 1.00 84.19 300 HIS A N 1
ATOM 2331 C CA . HIS A 1 300 ? 34.732 6.398 -39.456 1.00 84.19 300 HIS A CA 1
ATOM 2332 C C . HIS A 1 300 ? 34.502 5.308 -38.395 1.00 84.19 300 HIS A C 1
ATOM 2334 O O . HIS A 1 300 ? 34.905 4.160 -38.568 1.00 84.19 300 HIS A O 1
ATOM 2340 N N . PHE A 1 301 ? 33.802 5.641 -37.309 1.00 87.06 301 PHE A N 1
ATOM 2341 C CA . PHE A 1 301 ? 33.492 4.724 -36.215 1.00 87.06 301 PHE A CA 1
ATOM 2342 C C . PHE A 1 301 ? 31.984 4.592 -35.976 1.00 87.06 301 PHE A C 1
ATOM 2344 O O . PHE A 1 301 ? 31.177 5.452 -36.335 1.00 87.06 301 PHE A O 1
ATOM 2351 N N . THR A 1 302 ? 31.595 3.512 -35.304 1.00 86.94 302 THR A N 1
ATOM 2352 C CA . THR A 1 302 ? 30.224 3.244 -34.849 1.00 86.94 302 THR A CA 1
ATOM 2353 C C . THR A 1 302 ? 30.023 3.650 -33.389 1.00 86.94 302 THR A C 1
ATOM 2355 O O . THR A 1 302 ? 30.956 3.615 -32.584 1.00 86.94 302 THR A O 1
ATOM 2358 N N . PHE A 1 303 ? 28.779 3.959 -33.006 1.00 84.31 303 PHE A N 1
ATOM 2359 C CA . PHE A 1 303 ? 28.459 4.295 -31.616 1.00 84.31 303 PHE A CA 1
ATOM 2360 C C . PHE A 1 303 ? 28.865 3.168 -30.659 1.00 84.31 303 PHE A C 1
ATOM 2362 O O . PHE A 1 303 ? 29.353 3.441 -29.571 1.00 84.31 303 PHE A O 1
ATOM 2369 N N . SER A 1 304 ? 28.704 1.907 -31.069 1.00 87.00 304 SER A N 1
ATOM 2370 C CA . SER A 1 304 ? 29.113 0.749 -30.271 1.00 87.00 304 SER A CA 1
ATOM 2371 C C . SER A 1 304 ? 30.618 0.730 -29.991 1.00 87.00 304 SER A C 1
ATOM 2373 O O . SER A 1 304 ? 31.001 0.419 -28.868 1.00 87.00 304 SER A O 1
ATOM 2375 N N . GLN A 1 305 ? 31.462 1.104 -30.961 1.00 90.31 305 GLN A N 1
ATOM 2376 C CA . GLN A 1 305 ? 32.914 1.217 -30.752 1.00 90.31 305 GLN A CA 1
ATOM 2377 C C . GLN A 1 305 ? 33.247 2.328 -29.753 1.00 90.31 305 GLN A C 1
ATOM 2379 O O . GLN A 1 305 ? 33.996 2.094 -28.810 1.00 90.31 305 GLN A O 1
ATOM 2384 N N . MET A 1 306 ? 32.633 3.503 -29.912 1.00 89.81 306 MET A N 1
ATOM 2385 C CA . MET A 1 306 ? 32.799 4.620 -28.976 1.00 89.81 306 MET A CA 1
ATOM 2386 C C . MET A 1 306 ? 32.328 4.249 -27.563 1.00 89.81 306 MET A C 1
ATOM 2388 O O . MET A 1 306 ? 33.012 4.517 -26.579 1.00 89.81 306 MET A O 1
ATOM 2392 N N . TYR A 1 307 ? 31.162 3.610 -27.453 1.00 90.31 307 TYR A N 1
ATOM 2393 C CA . TYR A 1 307 ? 30.573 3.204 -26.183 1.00 90.31 307 TYR A CA 1
ATOM 2394 C C . TYR A 1 307 ? 31.450 2.196 -25.438 1.00 90.31 307 TYR A C 1
ATOM 2396 O O . TYR A 1 307 ? 31.741 2.425 -24.267 1.00 90.31 307 TYR A O 1
ATOM 2404 N N . GLU A 1 308 ? 31.893 1.114 -26.090 1.00 91.44 308 GLU A N 1
ATOM 2405 C CA . GLU A 1 308 ? 32.760 0.128 -25.429 1.00 91.44 308 GLU A CA 1
ATOM 2406 C C . GLU A 1 308 ? 34.119 0.747 -25.057 1.00 91.44 308 GLU A C 1
ATOM 2408 O O . GLU A 1 308 ? 34.589 0.528 -23.945 1.00 91.44 308 GLU A O 1
ATOM 2413 N N . TYR A 1 309 ? 34.694 1.626 -25.892 1.00 93.88 309 TYR A N 1
ATOM 2414 C CA . TYR A 1 309 ? 35.947 2.324 -25.567 1.00 93.88 309 TYR A CA 1
ATOM 2415 C C . TYR A 1 309 ? 35.848 3.178 -24.290 1.00 93.88 309 TYR A C 1
ATOM 2417 O O . TYR A 1 309 ? 36.763 3.175 -23.458 1.00 93.88 309 TYR A O 1
ATOM 2425 N N . ILE A 1 310 ? 34.737 3.906 -24.128 1.00 93.12 310 ILE A N 1
ATOM 2426 C CA . ILE A 1 310 ? 34.463 4.749 -22.954 1.00 93.12 310 ILE A CA 1
ATOM 2427 C C . ILE A 1 310 ? 34.136 3.880 -21.725 1.00 93.12 310 ILE A C 1
ATOM 2429 O O . ILE A 1 310 ? 34.607 4.156 -20.617 1.00 93.12 310 ILE A O 1
ATOM 2433 N N . LYS A 1 311 ? 33.388 2.792 -21.924 1.00 92.56 311 LYS A N 1
ATOM 2434 C CA . LYS A 1 311 ? 32.993 1.834 -20.883 1.00 92.56 311 LYS A CA 1
ATOM 2435 C C . LYS A 1 311 ? 34.160 1.056 -20.302 1.00 92.56 311 LYS A C 1
ATOM 2437 O O . LYS A 1 311 ? 34.231 0.927 -19.081 1.00 92.56 311 LYS A O 1
ATOM 2442 N N . ASP A 1 312 ? 35.106 0.625 -21.129 1.00 94.50 312 ASP A N 1
ATOM 2443 C CA . ASP A 1 312 ? 36.338 -0.033 -20.678 1.00 94.50 312 ASP A CA 1
ATOM 2444 C C . ASP A 1 312 ? 37.204 0.889 -19.800 1.00 94.50 312 ASP A C 1
ATOM 2446 O O . ASP A 1 312 ? 38.029 0.422 -19.015 1.00 94.50 312 ASP A O 1
ATOM 2450 N N . ARG A 1 313 ? 36.970 2.205 -19.875 1.00 95.50 313 ARG A N 1
ATOM 2451 C CA . ARG A 1 313 ? 37.608 3.239 -19.047 1.00 95.50 313 ARG A CA 1
ATOM 2452 C C . ARG A 1 313 ? 36.736 3.703 -17.874 1.00 95.50 313 ARG A C 1
ATOM 2454 O O . ARG A 1 313 ? 37.060 4.690 -17.219 1.00 95.50 313 ARG A O 1
ATOM 2461 N N . GLY A 1 314 ? 35.659 2.976 -17.574 1.00 93.25 314 GLY A N 1
ATOM 2462 C CA . GLY A 1 314 ? 34.842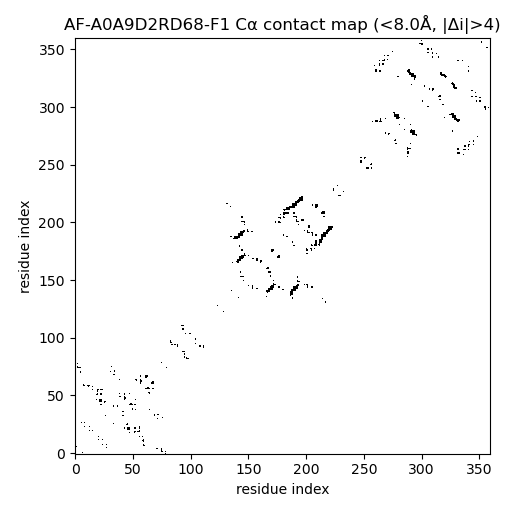 3.160 -16.372 1.00 93.25 314 GLY A CA 1
ATOM 2463 C C . GLY A 1 314 ? 33.663 4.124 -16.512 1.00 93.25 314 GLY A C 1
ATOM 2464 O O . GLY A 1 314 ? 33.008 4.401 -15.510 1.00 93.25 314 GLY A O 1
ATOM 2465 N N . TYR A 1 315 ? 33.355 4.608 -17.720 1.00 92.75 315 TYR A N 1
ATOM 2466 C CA . TYR A 1 315 ? 32.259 5.551 -17.957 1.00 92.75 315 TYR A CA 1
ATOM 2467 C C . TYR A 1 315 ? 31.175 4.947 -18.853 1.00 92.75 315 TYR A C 1
ATOM 2469 O O . TYR A 1 315 ? 31.460 4.298 -19.848 1.00 92.75 315 TYR A O 1
ATOM 2477 N N . ALA A 1 316 ? 29.904 5.184 -18.539 1.00 88.88 316 ALA A N 1
ATOM 2478 C CA . ALA A 1 316 ? 28.792 4.744 -19.379 1.00 88.88 316 ALA A CA 1
ATOM 2479 C C . ALA A 1 316 ? 28.085 5.952 -20.001 1.00 88.88 316 ALA A C 1
ATOM 2481 O O . ALA A 1 316 ? 27.692 6.880 -19.297 1.00 88.88 316 ALA A O 1
ATOM 2482 N N . ILE A 1 317 ? 27.880 5.914 -21.318 1.00 86.19 317 ILE A N 1
ATOM 2483 C CA . ILE A 1 317 ? 27.048 6.878 -22.052 1.00 86.19 317 ILE A CA 1
ATOM 2484 C C . ILE A 1 317 ? 25.821 6.172 -22.633 1.00 86.19 317 ILE A C 1
ATOM 2486 O O . ILE A 1 317 ? 25.845 4.963 -22.860 1.00 86.19 317 ILE A O 1
ATOM 2490 N N . TYR A 1 318 ? 24.729 6.902 -22.862 1.00 75.12 318 TYR A N 1
ATOM 2491 C CA . TYR A 1 318 ? 23.468 6.285 -23.266 1.00 75.12 318 TYR A CA 1
ATOM 2492 C C . TYR A 1 318 ? 23.309 6.255 -24.793 1.00 75.12 318 TYR A C 1
ATOM 2494 O O . TYR A 1 318 ? 23.371 7.313 -25.435 1.00 75.12 318 TYR A O 1
ATOM 2502 N N . PRO A 1 319 ? 23.016 5.082 -25.390 1.00 67.62 319 PRO A N 1
ATOM 2503 C CA . PRO A 1 319 ? 22.532 5.031 -26.761 1.00 67.62 319 PRO A CA 1
ATOM 2504 C C . PRO A 1 319 ? 21.161 5.708 -26.809 1.00 67.62 319 PRO A C 1
ATOM 2506 O O . PRO A 1 319 ? 20.227 5.314 -26.113 1.00 67.62 319 PRO A O 1
ATOM 2509 N N . GLY A 1 320 ? 21.027 6.753 -27.618 1.00 59.16 320 GLY A N 1
ATOM 2510 C CA . GLY A 1 320 ? 19.775 7.489 -27.740 1.00 59.16 320 GLY A CA 1
ATOM 2511 C C . GLY A 1 320 ? 19.630 8.082 -29.127 1.00 59.16 320 GLY A C 1
ATOM 2512 O O . GLY A 1 320 ? 20.056 9.213 -29.348 1.00 59.16 320 GLY A O 1
ATOM 2513 N N . LYS A 1 321 ? 18.994 7.338 -30.036 1.00 59.44 321 LYS A N 1
ATOM 2514 C CA . LYS A 1 321 ? 18.536 7.881 -31.317 1.00 59.44 321 LYS A CA 1
ATOM 2515 C C . LYS A 1 321 ? 17.214 8.610 -31.096 1.00 59.44 321 LYS A C 1
ATOM 2517 O O . LYS A 1 321 ? 16.245 8.009 -30.632 1.00 59.44 321 LYS A O 1
ATOM 2522 N N . VAL A 1 322 ? 17.171 9.904 -31.397 1.00 59.28 322 VAL A N 1
ATOM 2523 C CA . VAL A 1 322 ? 15.896 10.579 -31.673 1.00 59.28 322 VAL A CA 1
ATOM 2524 C C . VAL A 1 322 ? 15.472 10.145 -33.079 1.00 59.28 322 VAL A C 1
ATOM 2526 O O . VAL A 1 322 ? 16.319 9.999 -33.952 1.00 59.28 322 VAL A O 1
ATOM 2529 N N . THR A 1 323 ? 14.183 9.892 -33.306 1.00 55.47 323 THR A N 1
ATOM 2530 C CA . THR A 1 323 ? 13.645 9.250 -34.526 1.00 55.47 323 THR A CA 1
ATOM 2531 C C . THR A 1 323 ? 14.010 9.928 -35.853 1.00 55.47 323 THR A C 1
ATOM 2533 O O . THR A 1 323 ? 13.860 9.303 -36.897 1.00 55.47 323 THR A O 1
ATOM 2536 N N . GLU A 1 324 ? 14.497 11.170 -35.826 1.00 66.50 324 GLU A N 1
ATOM 2537 C CA . GLU A 1 324 ? 14.750 11.998 -37.012 1.00 66.50 324 GLU A CA 1
ATOM 2538 C C . GLU A 1 324 ? 16.223 12.427 -37.182 1.00 66.50 324 GLU A C 1
ATOM 2540 O O . GLU A 1 324 ? 16.540 13.121 -38.145 1.00 66.50 324 GLU A O 1
ATOM 2545 N N . ALA A 1 325 ? 17.140 12.030 -36.286 1.00 74.88 325 ALA A N 1
ATOM 2546 C CA . ALA A 1 325 ? 18.560 12.387 -36.389 1.00 74.88 325 ALA A CA 1
ATOM 2547 C C . ALA A 1 325 ? 19.491 11.340 -35.755 1.00 74.88 325 ALA A C 1
ATOM 2549 O O . ALA A 1 325 ? 19.182 10.745 -34.722 1.00 74.88 325 ALA A O 1
ATOM 2550 N N . GLU A 1 326 ? 20.674 11.158 -36.346 1.00 82.31 326 GLU A N 1
ATOM 2551 C CA . GLU A 1 326 ? 21.747 10.363 -35.741 1.00 82.31 326 GLU A CA 1
ATOM 2552 C C . GLU A 1 326 ? 22.335 11.141 -34.556 1.00 82.31 326 GLU A C 1
ATOM 2554 O O . GLU A 1 326 ? 23.088 12.105 -34.715 1.00 82.31 326 GLU A O 1
ATOM 2559 N N . THR A 1 327 ? 21.931 10.744 -33.351 1.00 87.69 327 THR A N 1
ATOM 2560 C CA . THR A 1 327 ? 22.291 11.397 -32.090 1.00 87.69 327 THR A CA 1
ATOM 2561 C C . THR A 1 327 ? 22.737 10.390 -31.041 1.00 87.69 327 THR A C 1
ATOM 2563 O O . THR A 1 327 ? 22.420 9.202 -31.116 1.00 87.69 327 THR A O 1
ATOM 2566 N N . PHE A 1 328 ? 23.402 10.886 -30.003 1.00 88.25 328 PHE A N 1
ATOM 2567 C CA . PHE A 1 328 ? 23.638 10.154 -28.762 1.00 88.25 328 PHE A CA 1
ATOM 2568 C C . PHE A 1 328 ? 23.416 11.055 -27.547 1.00 88.25 328 PHE A C 1
ATOM 2570 O O . PHE A 1 328 ? 23.280 12.273 -27.682 1.00 88.25 328 PHE A O 1
ATOM 2577 N N . ARG A 1 329 ? 23.326 10.464 -26.350 1.00 90.88 329 ARG A N 1
ATOM 2578 C CA . ARG A 1 329 ? 23.020 11.202 -25.121 1.00 90.88 329 ARG A CA 1
ATOM 2579 C C . ARG A 1 329 ? 24.080 10.987 -24.057 1.00 90.88 329 ARG A C 1
ATOM 2581 O O . ARG A 1 329 ? 24.503 9.861 -23.801 1.00 90.88 329 ARG A O 1
ATOM 2588 N N . ILE A 1 330 ? 24.431 12.074 -23.384 1.00 92.38 330 ILE A N 1
ATOM 2589 C CA . ILE A 1 330 ? 25.255 12.045 -22.179 1.00 92.38 330 ILE A CA 1
ATOM 2590 C C . ILE A 1 330 ? 24.437 12.660 -21.047 1.00 92.38 330 ILE A C 1
ATOM 2592 O O . ILE A 1 330 ? 23.900 13.760 -21.184 1.00 92.38 330 ILE A O 1
ATOM 2596 N N . GLY A 1 331 ? 24.303 11.910 -19.954 1.00 92.75 331 GLY A N 1
ATOM 2597 C CA . GLY A 1 331 ? 23.667 12.370 -18.726 1.00 92.75 331 GLY A CA 1
ATOM 2598 C C . GLY A 1 331 ? 24.717 12.776 -17.700 1.00 92.75 331 GLY A C 1
ATOM 2599 O O . GLY A 1 331 ? 25.680 12.047 -17.491 1.00 92.75 331 GLY A O 1
ATOM 2600 N N . ASN A 1 332 ? 24.509 13.909 -17.041 1.00 93.38 332 ASN A N 1
ATOM 2601 C CA . ASN A 1 332 ? 25.367 14.432 -15.976 1.00 93.38 332 ASN A CA 1
ATOM 2602 C C . ASN A 1 332 ? 24.618 14.480 -14.627 1.00 93.38 332 ASN A C 1
ATOM 2604 O O . ASN A 1 332 ? 24.730 15.445 -13.870 1.00 93.38 332 ASN A O 1
ATOM 2608 N N . ILE A 1 333 ? 23.819 13.438 -14.368 1.00 90.62 333 ILE A N 1
ATOM 2609 C CA . ILE A 1 333 ? 22.936 13.268 -13.204 1.00 90.62 333 ILE A CA 1
ATOM 2610 C C . ILE A 1 333 ? 23.550 12.328 -12.161 1.00 90.62 333 ILE A C 1
ATOM 2612 O O . ILE A 1 333 ? 24.247 11.379 -12.507 1.00 90.62 333 ILE A O 1
ATOM 2616 N N . GLY A 1 334 ? 23.222 12.546 -10.889 1.00 89.81 334 GLY A N 1
ATOM 2617 C CA . GLY A 1 334 ? 23.715 11.760 -9.759 1.00 89.81 334 GLY A CA 1
ATOM 2618 C C . GLY A 1 334 ? 25.010 12.332 -9.189 1.00 89.81 334 GLY A C 1
ATOM 2619 O O . GLY A 1 334 ? 25.192 13.551 -9.157 1.00 89.81 334 GLY A O 1
ATOM 2620 N N . GLU A 1 335 ? 25.906 11.453 -8.756 1.00 90.44 335 GLU A N 1
ATOM 2621 C CA . GLU A 1 335 ? 27.219 11.781 -8.183 1.00 90.44 335 GLU A CA 1
ATOM 2622 C C . GLU A 1 335 ? 28.272 12.006 -9.278 1.00 90.44 335 GLU A C 1
ATOM 2624 O O . GLU A 1 335 ? 29.291 11.329 -9.335 1.00 90.44 335 GLU A O 1
ATOM 2629 N N . ILE A 1 336 ? 27.973 12.933 -10.193 1.00 93.69 336 ILE A N 1
ATOM 2630 C CA . ILE A 1 336 ? 28.862 13.359 -11.279 1.00 93.69 336 ILE A CA 1
ATOM 2631 C C . ILE A 1 336 ? 29.360 14.771 -10.986 1.00 93.69 336 ILE A C 1
ATOM 2633 O O . ILE A 1 336 ? 28.562 15.687 -10.754 1.00 93.69 336 ILE A O 1
ATOM 2637 N N . TYR A 1 337 ? 30.672 14.958 -11.025 1.00 95.25 337 TYR A N 1
ATOM 2638 C CA . TYR A 1 337 ? 31.337 16.219 -10.716 1.00 95.25 337 TYR A CA 1
ATOM 2639 C C . TYR A 1 337 ? 32.107 16.752 -11.923 1.00 95.25 337 TYR A C 1
ATOM 2641 O O . TYR A 1 337 ? 32.184 16.114 -12.976 1.00 95.25 337 TYR A O 1
ATOM 2649 N N . LYS A 1 338 ? 32.663 17.955 -11.782 1.00 96.00 338 LYS A N 1
ATOM 2650 C CA . LYS A 1 338 ? 33.414 18.628 -12.843 1.00 96.00 338 LYS A CA 1
ATOM 2651 C C . LYS A 1 338 ? 34.522 17.731 -13.405 1.00 96.00 338 LYS A C 1
ATOM 2653 O O . LYS A 1 338 ? 34.674 17.620 -14.618 1.00 96.00 338 LYS A O 1
ATOM 2658 N N . GLU A 1 339 ? 35.253 17.062 -12.524 1.00 96.94 339 GLU A N 1
ATOM 2659 C CA . GLU A 1 339 ? 36.378 16.193 -12.861 1.00 96.94 339 GLU A CA 1
ATOM 2660 C C . GLU A 1 339 ? 35.931 14.981 -13.691 1.00 96.94 339 GLU A C 1
ATOM 2662 O O . GLU A 1 339 ? 36.686 14.490 -14.528 1.00 96.94 339 GLU A O 1
ATOM 2667 N N . ASP A 1 340 ? 34.700 14.502 -13.494 1.00 96.38 340 ASP A N 1
ATOM 2668 C CA . ASP A 1 340 ? 34.128 13.410 -14.285 1.00 96.38 340 ASP A CA 1
ATOM 2669 C C . ASP A 1 340 ? 33.791 13.864 -15.704 1.00 96.38 340 ASP A C 1
ATOM 2671 O O . ASP A 1 340 ? 34.050 13.133 -16.660 1.00 96.38 340 ASP A O 1
ATOM 2675 N N . ILE A 1 341 ? 33.269 15.088 -15.848 1.00 97.12 341 ILE A N 1
ATOM 2676 C CA . ILE A 1 341 ? 33.024 15.705 -17.158 1.00 97.12 341 ILE A CA 1
ATOM 2677 C C . ILE A 1 341 ? 34.344 15.901 -17.910 1.00 97.12 341 ILE A C 1
ATOM 2679 O O . ILE A 1 341 ? 34.438 15.584 -19.093 1.00 97.12 341 ILE A O 1
ATOM 2683 N N . GLU A 1 342 ? 35.386 16.379 -17.231 1.00 96.81 342 GLU A N 1
ATOM 2684 C CA . GLU A 1 342 ? 36.711 16.547 -17.834 1.00 96.81 342 GLU A CA 1
ATOM 2685 C C . GLU A 1 342 ? 37.302 15.207 -18.290 1.00 96.81 342 GLU A C 1
ATOM 2687 O O . GLU A 1 342 ? 37.783 15.104 -19.420 1.00 96.81 342 GLU A O 1
ATOM 2692 N N . LYS A 1 343 ? 37.209 14.162 -17.458 1.00 96.69 343 LYS A N 1
ATOM 2693 C CA . LYS A 1 343 ? 37.704 12.819 -17.791 1.00 96.69 343 LYS A CA 1
ATOM 2694 C C . LYS A 1 343 ? 36.959 12.192 -18.960 1.00 96.69 343 LYS A C 1
ATOM 2696 O O . LYS A 1 343 ? 37.607 11.702 -19.880 1.00 96.69 343 LYS A O 1
ATOM 2701 N N . VAL A 1 344 ? 35.623 12.208 -18.963 1.00 95.31 344 VAL A N 1
ATOM 2702 C CA . VAL A 1 344 ? 34.858 11.587 -20.058 1.00 95.31 344 VAL A CA 1
ATOM 2703 C C . VAL A 1 344 ? 35.099 12.308 -21.387 1.00 95.31 344 VAL A C 1
ATOM 2705 O O . VAL A 1 344 ? 35.229 11.654 -22.419 1.00 95.31 344 VAL A O 1
ATOM 2708 N N . CYS A 1 345 ? 35.246 13.637 -21.367 1.00 95.88 345 CYS A N 1
ATOM 2709 C CA . CYS A 1 345 ? 35.599 14.413 -22.555 1.00 95.88 345 CYS A CA 1
ATOM 2710 C C . CYS A 1 345 ? 37.032 14.132 -23.027 1.00 95.88 345 CYS A C 1
ATOM 2712 O O . CYS A 1 345 ? 37.255 14.041 -24.230 1.00 95.88 345 CYS A O 1
ATOM 2714 N N . ALA A 1 346 ? 37.993 13.947 -22.115 1.00 96.50 346 ALA A N 1
ATOM 2715 C CA . ALA A 1 346 ? 39.354 13.545 -22.474 1.00 96.50 346 ALA A CA 1
ATOM 2716 C C . ALA A 1 346 ? 39.381 12.156 -23.132 1.00 96.50 346 ALA A C 1
ATOM 2718 O O . ALA A 1 346 ? 39.951 12.006 -24.207 1.00 96.50 346 ALA A O 1
ATOM 2719 N N . ILE A 1 347 ? 38.677 11.178 -22.552 1.00 96.25 347 ILE A N 1
ATOM 2720 C CA . ILE A 1 347 ? 38.530 9.831 -23.125 1.00 96.25 347 ILE A CA 1
ATOM 2721 C C . ILE A 1 347 ? 37.892 9.898 -24.518 1.00 96.25 347 ILE A C 1
ATOM 2723 O O . ILE A 1 347 ? 38.315 9.198 -25.436 1.00 96.25 347 ILE A O 1
ATOM 2727 N N . MET A 1 348 ? 36.866 10.736 -24.689 1.00 92.94 348 MET A N 1
ATOM 2728 C CA . MET A 1 348 ? 36.215 10.914 -25.984 1.00 92.94 348 MET A CA 1
ATOM 2729 C C . MET A 1 348 ? 37.152 11.554 -27.007 1.00 92.94 348 MET A C 1
ATOM 2731 O O . MET A 1 348 ? 37.176 11.123 -28.155 1.00 92.94 348 MET A O 1
ATOM 2735 N N . LYS A 1 349 ? 37.950 12.540 -26.598 1.00 93.38 349 LYS A N 1
ATOM 2736 C CA . LYS A 1 349 ? 38.954 13.157 -27.461 1.00 93.38 349 LYS A CA 1
ATOM 2737 C C . LYS A 1 349 ? 39.992 12.137 -27.929 1.00 93.38 349 LYS A C 1
ATOM 2739 O O . LYS A 1 349 ? 40.220 12.038 -29.129 1.00 93.38 349 LYS A O 1
ATOM 2744 N N . GLU A 1 350 ? 40.547 11.349 -27.008 1.00 94.62 350 GLU A N 1
ATOM 2745 C CA . GLU A 1 350 ? 41.480 10.257 -27.326 1.00 94.62 350 GLU A CA 1
ATOM 2746 C C . GLU A 1 350 ? 40.863 9.275 -28.329 1.00 94.62 350 GLU A C 1
ATOM 2748 O O . GLU A 1 350 ? 41.485 8.921 -29.325 1.00 94.62 350 GLU A O 1
ATOM 2753 N N . PHE A 1 351 ? 39.605 8.883 -28.111 1.00 92.81 351 PHE A N 1
ATOM 2754 C CA . PHE A 1 351 ? 38.889 8.004 -29.031 1.00 92.81 351 PHE A CA 1
ATOM 2755 C C . PHE A 1 351 ? 38.757 8.605 -30.439 1.00 92.81 351 PHE A C 1
ATOM 2757 O O . PHE A 1 351 ? 38.981 7.912 -31.430 1.00 92.81 351 PHE A O 1
ATOM 2764 N N . LEU A 1 352 ? 38.395 9.887 -30.545 1.00 90.00 352 LEU A N 1
ATOM 2765 C CA . LEU A 1 352 ? 38.269 10.566 -31.836 1.00 90.00 352 LEU A CA 1
ATOM 2766 C C . LEU A 1 352 ? 39.620 10.681 -32.551 1.00 90.00 352 LEU A C 1
ATOM 2768 O O . LEU A 1 352 ? 39.668 10.523 -33.766 1.00 90.00 352 LEU A O 1
ATOM 2772 N N . GLU A 1 353 ? 40.707 10.924 -31.822 1.00 89.19 353 GLU A N 1
ATOM 2773 C CA . GLU A 1 353 ? 42.061 10.948 -32.385 1.00 89.19 353 GLU A CA 1
ATOM 2774 C C . GLU A 1 353 ? 42.478 9.553 -32.887 1.00 89.19 353 GLU A C 1
ATOM 2776 O O . GLU A 1 353 ? 42.987 9.422 -33.995 1.00 89.19 353 GLU A O 1
ATOM 2781 N N . GLU A 1 354 ? 42.203 8.483 -32.140 1.00 88.06 354 GLU A N 1
ATOM 2782 C CA . GLU A 1 354 ? 42.571 7.121 -32.551 1.00 88.06 354 GLU A CA 1
ATOM 2783 C C . GLU A 1 354 ? 41.743 6.588 -33.735 1.00 88.06 354 GLU A C 1
ATOM 2785 O O . GLU A 1 354 ? 42.286 5.932 -34.622 1.00 88.06 354 GLU A O 1
ATOM 2790 N N . TYR A 1 355 ? 40.433 6.854 -33.762 1.00 81.75 355 TYR A N 1
ATOM 2791 C CA . TYR A 1 355 ? 39.494 6.184 -34.676 1.00 81.75 355 TYR A CA 1
ATOM 2792 C C . TYR A 1 355 ? 39.001 7.053 -35.835 1.00 81.75 355 TYR A C 1
ATOM 2794 O O . TYR A 1 355 ? 38.285 6.558 -36.706 1.00 81.75 355 TYR A O 1
ATOM 2802 N N . ASN A 1 356 ? 39.351 8.341 -35.866 1.00 73.75 356 ASN A N 1
ATOM 2803 C CA . ASN A 1 356 ? 38.941 9.254 -36.935 1.00 73.75 356 ASN A CA 1
ATOM 2804 C C . ASN A 1 356 ? 40.101 9.687 -37.854 1.00 73.75 356 ASN A C 1
ATOM 2806 O O . ASN A 1 356 ? 39.910 10.566 -38.692 1.00 73.75 356 ASN A O 1
ATOM 2810 N N . HIS A 1 357 ? 41.283 9.068 -37.714 1.00 62.72 357 HIS A N 1
ATOM 2811 C CA . HIS A 1 357 ? 42.500 9.355 -38.488 1.00 62.72 357 HIS A CA 1
ATOM 2812 C C . HIS A 1 357 ? 42.837 8.341 -39.604 1.00 62.72 357 HIS A C 1
ATOM 2814 O O . HIS A 1 357 ? 43.933 8.404 -40.160 1.00 62.72 357 HIS A O 1
ATOM 2820 N N . GLU A 1 358 ? 41.931 7.443 -40.008 1.00 48.66 358 GLU A N 1
ATOM 2821 C CA . GLU A 1 358 ? 42.164 6.630 -41.217 1.00 48.66 358 GLU A CA 1
ATOM 2822 C C . GLU A 1 358 ? 41.922 7.455 -42.498 1.00 48.66 358 GLU A C 1
ATOM 2824 O O . GLU A 1 358 ? 40.835 7.455 -43.073 1.00 48.66 358 GLU A O 1
ATOM 2829 N N . GLU A 1 359 ? 42.961 8.169 -42.946 1.00 42.53 359 GLU A N 1
ATOM 2830 C CA . GLU A 1 359 ? 43.096 8.627 -44.333 1.00 42.53 359 GLU A CA 1
ATOM 2831 C C . GLU A 1 359 ? 43.318 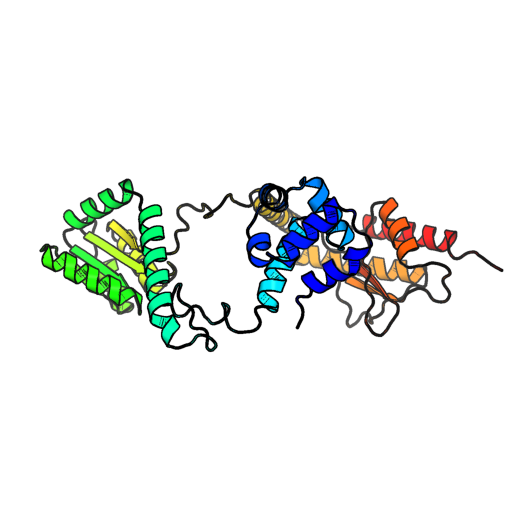7.423 -45.265 1.00 42.53 359 GLU A C 1
ATOM 2833 O O . GLU A 1 359 ? 44.272 6.659 -45.101 1.00 42.53 359 GLU A O 1
ATOM 2838 N N . ASN A 1 360 ? 42.466 7.300 -46.284 1.00 34.94 360 ASN A N 1
ATOM 2839 C CA . ASN A 1 360 ? 42.845 6.822 -47.616 1.00 34.94 360 ASN A CA 1
ATOM 2840 C C . ASN A 1 360 ? 42.141 7.665 -48.677 1.00 34.94 360 ASN A C 1
ATOM 2842 O O . ASN A 1 360 ? 40.887 7.709 -48.655 1.00 34.94 360 ASN A O 1
#

Radius of gyration: 30.8 Å; Cα contacts (8 Å, |Δi|>4): 416; chains: 1; bounding box: 71×58×79 Å

Mean predicted aligned error: 18.44 Å

Secondary structure (DSSP, 8-state):
---HHHHHHHHHGGG--HHHHHHHHHHHH-HHHHHHS-HHHHHHHTTS-HHHHHHHHHHTT-SSHHHHHHHHHHHHHHHS-SSSS-S--TBTTB---TTS-TTHHHHHHHHHHHHHHHHHHHT--HHHHHHHHHHHHH-S-EEEEE-GGGHHHHHHHHHHHHHTT--EEEE-SHHHHHHHHHT--TT-EEEEE-SSS--HHHHHHHHHHHHTT-EEEEE-S----TT--SSS--HHHHHHHHHHHHHHHHHTHHHHHHHHHHHHHHHHHHHHHHTT--BSS-TTT--SSEEEEEPPTT--S-HHHHHHHHHTTT---B---BTTB-EEEEE--SS--HHHHHHHHHHHHHHHHHHS----

pLDDT: mean 85.04, std 15.87, range [31.52, 98.81]

InterPro domains:
  IPR000281 Helix-turn-helix protein RpiR [PF01418] (4-78)
  IPR000281 Helix-turn-helix protein RpiR [PS51071] (3-79)
  IPR001347 SIS domain [PF01380] (136-222)
  IPR001347 SIS domain [PS51464] (132-254)
  IPR009057 Homedomain-like superfamily [SSF46689] (3-77)
  IPR015422 Pyridoxal phosphate-dependent transferase, small domain [G3DSA:3.90.1150.10] (244-349)
  IPR015424 Pyridoxal phosphate-dependent transferase [SSF53383] (223-355)
  IPR035472 RpiR-like, SIS domain [cd05013] (130-222)
  IPR036388 Winged helix-like DNA-binding domain superfamily [G3DSA:1.10.10.10] (1-80)
  IPR046348 SIS domain superfamily [SSF53697] (101-222)
  IPR047640 HTH-type transcriptional regulator RpiR-like [PTHR30514] (3-222)

Organism: NCBI:txid2838684